Protein AF-A0A8S3G6Z7-F1 (afdb_monomer)

Sequence (185 aa):
KPGKTSPSQTTVKPQTTHAPTSATGGPPKLALEGNKWVVEYQTGKHDLRITETNMRHCIYIFKCTNSTITVEGKVNSIVLDQCTKVGLQFTSVVSLVEFINCKSMKAQVTERVPTIQIEKTDGCHIYLSSISLDTQFITSKSSEMSVNIPIDDGEYKEYPIAEQFKTYFKDDKQLVTVPNESSGV

pLDDT: mean 88.61, std 19.82, range [34.19, 98.88]

InterPro domains:
  IPR001837 Adenylate cyclase-associated CAP [PTHR10652] (7-183)
  IPR006599 CARP motif [SM00673] (64-101)
  IPR006599 CARP motif [SM00673] (102-139)
  IPR013912 Adenylate cyclase-associated CAP, C-terminal [PF08603] (27-180)
  IPR016098 Cyclase-associated protein CAP/septum formation inhibitor MinC, C-terminal [G3DSA:2.160.20.70] (21-181)
  IPR017901 C-CAP/cofactor C-like domain [PS51329] (27-161)
  IPR036223 Adenylate cyclase-associated CAP, C-terminal superfamily [SSF69340] (27-183)

Mean predicted aligned error: 8.9 Å

Organism: NCBI:txid392030

Solvent-accessible surface area (backbone atoms only — not comparable to full-atom values): 10188 Å² total; per-residue (Å²): 138,86,90,84,84,83,84,88,82,84,83,80,77,84,78,80,80,80,74,89,85,73,78,88,57,67,77,68,40,76,48,77,57,91,53,32,38,39,37,28,31,40,65,70,40,72,79,46,69,46,69,93,59,41,59,78,27,32,39,40,36,33,47,28,29,50,25,28,41,37,40,42,53,46,24,28,32,38,39,38,35,50,27,33,42,29,36,40,38,35,31,29,36,73,48,35,40,38,38,32,53,25,31,48,34,36,36,35,39,71,39,42,44,54,29,39,37,37,31,47,22,45,31,37,41,38,37,46,22,89,76,21,78,79,44,42,81,47,76,44,81,36,42,71,35,33,43,26,44,59,78,52,95,94,39,64,50,78,42,74,56,79,73,46,70,48,73,48,72,49,93,89,76,42,83,48,77,45,73,47,79,71,90,81,125

Foldseek 3Di:
DDDDDDDDDDDDDDDDDDDDDDQPFDDADFDCDPQETEGESAECAEPAEDAPADQSHEYEHECHELYEYEYEDEYAEYEYECYENYEYEYAYHNAEYEYECYEQYEYEYQAEGQEYEYENYEHYEYEYHQHHPNYHYHYYNYYNYWYWYDDDVVDTDIDHDQDDWDWDDDPVPDIDIDGPDPPPD

Structure (mmCIF, N/CA/C/O backbone):
data_AF-A0A8S3G6Z7-F1
#
_entry.id   AF-A0A8S3G6Z7-F1
#
loop_
_atom_site.group_PDB
_atom_site.id
_atom_site.type_symbol
_atom_site.label_atom_id
_atom_site.label_alt_id
_atom_site.label_comp_id
_atom_site.label_asym_id
_atom_site.label_entity_id
_atom_site.label_seq_id
_atom_site.pdbx_PDB_ins_code
_atom_site.Cartn_x
_atom_site.Cartn_y
_atom_site.Cartn_z
_atom_site.occupancy
_atom_site.B_iso_or_equiv
_atom_site.auth_seq_id
_atom_site.auth_comp_id
_atom_site.auth_asym_id
_atom_site.auth_atom_id
_atom_site.pdbx_PDB_model_num
ATOM 1 N N . LYS A 1 1 ? 2.256 41.608 68.474 1.00 41.09 1 LYS A N 1
ATOM 2 C CA . LYS A 1 1 ? 1.236 41.971 67.458 1.00 41.09 1 LYS A CA 1
ATOM 3 C C . LYS A 1 1 ? 1.836 41.667 66.082 1.00 41.09 1 LYS A C 1
ATOM 5 O O . LYS A 1 1 ? 2.770 42.361 65.706 1.00 41.09 1 LYS A O 1
ATOM 10 N N . PRO A 1 2 ? 1.434 40.571 65.422 1.00 38.00 2 PRO A N 1
ATOM 11 C CA . PRO A 1 2 ? 2.046 40.107 64.178 1.00 38.00 2 PRO A CA 1
ATOM 12 C C . PRO A 1 2 ? 1.460 40.844 62.965 1.00 38.00 2 PRO A C 1
ATOM 14 O O . PRO A 1 2 ? 0.243 40.997 62.865 1.00 38.00 2 PRO A O 1
ATOM 17 N N . GLY A 1 3 ? 2.327 41.289 62.053 1.00 37.22 3 GLY A N 1
ATOM 18 C CA . GLY A 1 3 ? 1.949 41.769 60.725 1.00 37.22 3 GLY A CA 1
ATOM 19 C C . GLY A 1 3 ? 1.797 40.587 59.767 1.00 37.22 3 GLY A C 1
ATOM 20 O O . GLY A 1 3 ? 2.738 39.824 59.575 1.00 37.22 3 GLY A O 1
ATOM 21 N N . LYS A 1 4 ? 0.594 40.423 59.212 1.00 37.03 4 LYS A N 1
ATOM 22 C CA . LYS A 1 4 ? 0.246 39.469 58.151 1.00 37.03 4 LYS A CA 1
ATOM 23 C C . LYS A 1 4 ? 0.143 40.216 56.820 1.00 37.03 4 LYS A C 1
ATOM 25 O O . LYS A 1 4 ? -0.640 41.156 56.755 1.00 37.03 4 LYS A O 1
ATOM 30 N N . THR A 1 5 ? 0.804 39.717 55.778 1.00 36.34 5 THR A N 1
ATOM 31 C CA . THR A 1 5 ? 0.489 39.927 54.345 1.00 36.34 5 THR A CA 1
ATOM 32 C C . THR A 1 5 ? 1.177 38.793 53.559 1.00 36.34 5 THR A C 1
ATOM 34 O O . THR A 1 5 ? 2.395 38.747 53.481 1.00 36.34 5 THR A O 1
ATOM 37 N N . SER A 1 6 ? 0.501 37.661 53.334 1.00 36.38 6 SER A N 1
ATOM 38 C CA . SER A 1 6 ? -0.290 37.257 52.148 1.00 36.38 6 SER A CA 1
ATOM 39 C C . SER A 1 6 ? 0.537 36.976 50.874 1.00 36.38 6 SER A C 1
ATOM 41 O O . SER A 1 6 ? 1.026 37.924 50.266 1.00 36.38 6 SER A O 1
ATOM 43 N N . PRO A 1 7 ? 0.649 35.711 50.414 1.00 38.47 7 PRO A N 1
ATOM 44 C CA . PRO A 1 7 ? 1.175 35.384 49.089 1.00 38.47 7 PRO A CA 1
ATOM 45 C C . PRO A 1 7 ? 0.091 35.457 47.995 1.00 38.47 7 PRO A C 1
ATOM 47 O O . PRO A 1 7 ? -1.059 35.069 48.200 1.00 38.47 7 PRO A O 1
ATOM 50 N N . SER A 1 8 ? 0.489 35.977 46.831 1.00 34.19 8 SER A N 1
ATOM 51 C CA . SER A 1 8 ? -0.312 36.154 45.611 1.00 34.19 8 SER A CA 1
ATOM 52 C C . SER A 1 8 ? -0.694 34.808 44.978 1.00 34.19 8 SER A C 1
ATOM 54 O O . SER A 1 8 ? 0.179 34.005 44.654 1.00 34.19 8 SER A O 1
ATOM 56 N N . GLN A 1 9 ? -1.995 34.567 44.787 1.00 37.34 9 GLN A N 1
ATOM 57 C CA . GLN A 1 9 ? -2.523 33.459 43.987 1.00 37.34 9 GLN A CA 1
ATOM 58 C C . GLN A 1 9 ? -2.572 33.875 42.513 1.00 37.34 9 GLN A C 1
ATOM 60 O O . GLN A 1 9 ? -3.323 34.772 42.137 1.00 37.34 9 GLN A O 1
ATOM 65 N N . THR A 1 10 ? -1.796 33.207 41.661 1.00 34.53 10 THR A N 1
ATOM 66 C CA . THR A 1 10 ? -1.920 33.334 40.205 1.00 34.53 10 THR A CA 1
ATOM 67 C C . THR A 1 10 ? -2.935 32.307 39.704 1.00 34.53 10 THR A C 1
ATOM 69 O O . THR A 1 10 ? -2.664 31.111 39.655 1.00 34.53 10 THR A O 1
ATOM 72 N N . THR A 1 11 ? -4.134 32.771 39.359 1.00 35.00 11 THR A N 1
ATOM 73 C CA . THR A 1 11 ? -5.182 31.992 38.682 1.00 35.00 11 THR A CA 1
ATOM 74 C C . THR A 1 11 ? -4.764 31.640 37.253 1.00 35.00 11 THR A C 1
ATOM 76 O O . THR A 1 11 ? -4.651 32.525 36.405 1.00 35.00 11 THR A O 1
ATOM 79 N N . VAL A 1 12 ? -4.583 30.348 36.970 1.00 42.16 12 VAL A N 1
ATOM 80 C CA . VAL A 1 12 ? -4.422 29.812 35.609 1.00 42.16 12 VAL A CA 1
ATOM 81 C C . VAL A 1 12 ? -5.811 29.671 34.978 1.00 42.16 12 VAL A C 1
ATOM 83 O O . VAL A 1 12 ? -6.649 28.918 35.472 1.00 42.16 12 VAL A O 1
ATOM 86 N N . LYS A 1 13 ? -6.077 30.419 33.900 1.00 41.06 13 LYS A N 1
ATOM 87 C CA . LYS A 1 13 ? -7.281 30.245 33.070 1.00 41.06 13 LYS A CA 1
ATOM 88 C C . LYS A 1 13 ? -7.192 28.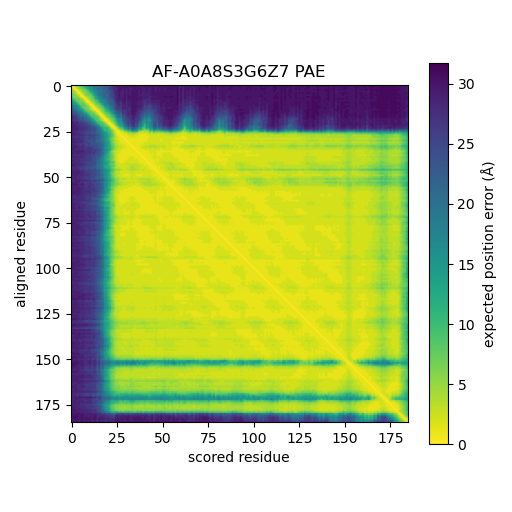915 32.302 1.00 41.06 13 LYS A C 1
ATOM 90 O O . LYS A 1 13 ? -6.126 28.637 31.754 1.00 41.06 13 LYS A O 1
ATOM 95 N N . PRO A 1 14 ? -8.277 28.129 32.180 1.00 40.00 14 PRO A N 1
ATOM 96 C CA . PRO A 1 14 ? -8.268 26.929 31.350 1.00 40.00 14 PRO A CA 1
ATOM 97 C C . PRO A 1 14 ? -8.141 27.316 29.871 1.00 40.00 14 PRO A C 1
ATOM 99 O O . PRO A 1 14 ? -9.004 28.012 29.334 1.00 40.00 14 PRO A O 1
ATOM 102 N N . GLN A 1 15 ? -7.067 26.877 29.210 1.00 38.62 15 GLN A N 1
ATOM 103 C CA . GLN A 1 15 ? -6.970 26.901 27.752 1.00 38.62 15 GLN A CA 1
ATOM 104 C C . GLN A 1 15 ? -7.914 25.837 27.192 1.00 38.62 15 GLN A C 1
ATOM 106 O O . GLN A 1 15 ? -7.671 24.639 27.315 1.00 38.62 15 GLN A O 1
ATOM 111 N N . THR A 1 16 ? -9.001 26.285 26.574 1.00 39.06 16 THR A N 1
ATOM 112 C CA . THR A 1 16 ? -9.844 25.460 25.713 1.00 39.06 16 THR A CA 1
ATOM 113 C C . THR A 1 16 ? -9.020 24.997 24.516 1.00 39.06 16 THR A C 1
ATOM 115 O O . THR A 1 16 ? -8.659 25.794 23.649 1.00 39.06 16 THR A O 1
ATOM 118 N N . THR A 1 17 ? -8.704 23.707 24.477 1.00 42.03 17 THR A N 1
ATOM 119 C CA . THR A 1 17 ? -8.129 23.045 23.310 1.00 42.03 17 THR A CA 1
ATOM 120 C C . THR A 1 17 ? -9.183 22.997 22.206 1.00 42.03 17 THR A C 1
ATOM 122 O O . THR A 1 17 ? -10.185 22.290 22.296 1.00 42.03 17 THR A O 1
ATOM 125 N N . HIS A 1 18 ? -8.980 23.783 21.150 1.00 47.56 18 HIS A N 1
ATOM 126 C CA . HIS A 1 18 ? -9.765 23.668 19.927 1.00 47.56 18 HIS A CA 1
ATOM 127 C C . HIS A 1 18 ? -9.367 22.377 19.205 1.00 47.56 18 HIS A C 1
ATOM 129 O O . HIS A 1 18 ? -8.295 22.295 18.609 1.00 47.56 18 HIS A O 1
ATOM 135 N N . ALA A 1 19 ? -10.231 21.363 19.266 1.00 47.97 19 ALA A N 1
ATOM 136 C CA . ALA A 1 19 ? -10.171 20.235 18.348 1.00 47.97 19 ALA A CA 1
ATOM 137 C C . ALA A 1 19 ? -10.488 20.740 16.926 1.00 47.97 19 ALA A C 1
ATOM 139 O O . ALA A 1 19 ? -11.476 21.462 16.759 1.00 47.97 19 ALA A O 1
ATOM 140 N N . PRO A 1 20 ? -9.694 20.402 15.896 1.00 48.59 20 PRO A N 1
ATOM 141 C CA . PRO A 1 20 ? -10.049 20.738 14.527 1.00 48.59 20 PRO A CA 1
ATOM 142 C C . PRO A 1 20 ? -11.204 19.838 14.076 1.00 48.59 20 PRO A C 1
ATOM 144 O O . PRO A 1 20 ? -11.023 18.671 13.731 1.00 48.59 20 PRO A O 1
ATOM 147 N N . THR A 1 21 ? -12.414 20.389 14.094 1.00 54.34 21 THR A N 1
ATOM 148 C CA . THR A 1 21 ? -13.593 19.801 13.462 1.00 54.34 21 THR A CA 1
ATOM 149 C C . THR A 1 21 ? -13.552 20.111 11.970 1.00 54.34 21 THR A C 1
ATOM 151 O O . THR A 1 21 ? -13.899 21.208 11.544 1.00 54.34 21 THR A O 1
ATOM 154 N N . SER A 1 22 ? -13.167 19.134 11.157 1.00 49.31 22 SER A N 1
ATOM 155 C CA . SER A 1 22 ? -13.594 19.080 9.756 1.00 49.31 22 SER A CA 1
ATOM 156 C C . SER A 1 22 ? -13.607 17.632 9.277 1.00 49.31 22 SER A C 1
ATOM 158 O O . SER A 1 22 ? -12.751 17.202 8.508 1.00 49.31 22 SER A O 1
ATOM 160 N N . ALA A 1 23 ? -14.587 16.864 9.758 1.00 57.72 23 ALA A N 1
ATOM 161 C CA . ALA A 1 23 ? -14.959 15.602 9.136 1.00 57.72 23 ALA A CA 1
ATOM 162 C C . ALA A 1 23 ? -15.686 15.913 7.818 1.00 57.72 23 ALA A C 1
ATOM 164 O O . ALA A 1 23 ? -16.900 16.099 7.779 1.00 57.72 23 ALA A O 1
ATOM 165 N N . THR A 1 24 ? -14.943 16.015 6.721 1.00 53.88 24 THR A N 1
ATOM 166 C CA . THR A 1 24 ? -15.508 15.906 5.372 1.00 53.88 24 THR A CA 1
ATOM 167 C C . THR A 1 24 ? -15.832 14.436 5.104 1.00 53.88 24 THR A C 1
ATOM 169 O O . THR A 1 24 ? -15.075 13.728 4.444 1.00 53.88 24 THR A O 1
ATOM 172 N N . GLY A 1 25 ? -16.937 13.946 5.672 1.00 67.00 25 GLY A N 1
ATOM 173 C CA . GLY A 1 25 ? -17.338 12.543 5.579 1.00 67.00 25 GLY A CA 1
ATOM 174 C C . GLY A 1 25 ? -18.470 12.168 6.535 1.00 67.00 25 GLY A C 1
ATOM 175 O O . GLY A 1 25 ? -18.766 12.923 7.455 1.00 67.00 25 GLY A O 1
ATOM 176 N N . GLY A 1 26 ? -19.123 11.026 6.291 1.00 80.88 26 GLY A N 1
ATOM 177 C CA . GLY A 1 26 ? -20.154 10.458 7.167 1.00 80.88 26 GLY A CA 1
ATOM 178 C C . GLY A 1 26 ? -19.626 10.110 8.570 1.00 80.88 26 GLY A C 1
ATOM 179 O O . GLY A 1 26 ? -18.469 10.389 8.887 1.00 80.88 26 GLY A O 1
ATOM 180 N N . PRO A 1 27 ? -20.456 9.525 9.451 1.00 92.81 27 PRO A N 1
ATOM 181 C CA . PRO A 1 27 ? -20.013 9.173 10.797 1.00 92.81 27 PRO A CA 1
ATOM 182 C C . PRO A 1 27 ? -18.872 8.138 10.746 1.00 92.81 27 PRO A C 1
ATOM 184 O O . PRO A 1 27 ? -18.947 7.215 9.931 1.00 92.81 27 PRO A O 1
ATOM 187 N N . PRO A 1 28 ? -17.842 8.246 11.613 1.00 96.56 28 PRO A N 1
ATOM 188 C CA . PRO A 1 28 ? -16.789 7.243 11.706 1.00 96.56 28 PRO A CA 1
ATOM 189 C C . PRO A 1 28 ? -17.373 5.847 11.907 1.00 96.56 28 PRO A C 1
ATOM 191 O O . PRO A 1 28 ? -18.209 5.637 12.789 1.00 96.56 28 PRO A O 1
ATOM 194 N N . LYS A 1 29 ? -16.916 4.892 11.100 1.00 96.88 29 LYS A N 1
ATOM 195 C CA . LYS A 1 29 ? -17.401 3.513 11.116 1.00 96.88 29 LYS A CA 1
ATOM 196 C C . LYS A 1 29 ? -16.234 2.549 11.215 1.00 96.88 29 LYS A C 1
ATOM 198 O O . LYS A 1 29 ? -15.204 2.737 10.569 1.00 96.88 29 LYS A O 1
ATOM 203 N N . LEU A 1 30 ? -16.409 1.530 12.042 1.00 97.62 30 LEU A N 1
ATOM 204 C CA . LEU A 1 30 ? -15.566 0.346 12.099 1.00 97.62 30 LEU A CA 1
ATOM 205 C C . LEU A 1 30 ? -16.484 -0.824 12.446 1.00 97.62 30 LEU A C 1
ATOM 207 O O . LEU A 1 30 ? -16.954 -0.924 13.577 1.00 97.62 30 LEU A O 1
ATOM 211 N N . ALA A 1 31 ? -16.815 -1.648 11.456 1.00 97.56 31 ALA A N 1
ATOM 212 C CA . ALA A 1 31 ? -17.749 -2.755 11.633 1.00 97.56 31 ALA A CA 1
ATOM 213 C C . ALA A 1 31 ? -17.455 -3.901 10.662 1.00 97.56 31 ALA A C 1
ATOM 215 O O . ALA A 1 31 ? -16.975 -3.675 9.552 1.00 97.56 31 ALA A O 1
ATOM 216 N N . LEU A 1 32 ? -17.785 -5.124 11.076 1.00 97.88 32 LEU A N 1
ATOM 217 C CA . LEU A 1 32 ? -17.803 -6.294 10.206 1.00 97.88 32 LEU A CA 1
ATOM 218 C C . LEU A 1 32 ? -19.193 -6.440 9.574 1.00 97.88 32 LEU A C 1
ATOM 220 O O . LEU A 1 32 ? -20.187 -6.631 10.272 1.00 97.88 32 LEU A O 1
ATOM 224 N N . GLU A 1 33 ? -19.255 -6.379 8.249 1.00 97.25 33 GLU A N 1
ATOM 225 C CA . GLU A 1 33 ? -20.469 -6.549 7.453 1.00 97.25 33 GLU A CA 1
ATOM 226 C C . GLU A 1 33 ? -20.344 -7.809 6.597 1.00 97.25 33 GLU A C 1
ATOM 228 O O . GLU A 1 33 ? -19.668 -7.835 5.564 1.00 97.25 33 GLU A O 1
ATOM 233 N N . GLY A 1 34 ? -20.964 -8.895 7.061 1.00 96.44 34 GLY A N 1
ATOM 234 C CA . GLY A 1 34 ? -20.775 -10.213 6.463 1.00 96.44 34 GLY A CA 1
ATOM 235 C C . GLY A 1 34 ? -19.320 -10.659 6.605 1.00 96.44 34 GLY A C 1
ATOM 236 O O . GLY A 1 34 ? -18.870 -10.967 7.702 1.00 96.44 34 GLY A O 1
ATOM 237 N N . ASN A 1 35 ? -18.582 -10.687 5.497 1.00 96.06 35 ASN A N 1
ATOM 238 C CA . ASN A 1 35 ? -17.153 -11.005 5.469 1.00 96.06 35 ASN A CA 1
ATOM 239 C C . ASN A 1 35 ? -16.263 -9.779 5.195 1.00 96.06 35 ASN A C 1
ATOM 241 O O . ASN A 1 35 ? -15.078 -9.944 4.909 1.00 96.06 35 ASN A O 1
ATOM 245 N N . LYS A 1 36 ? -16.809 -8.561 5.218 1.00 98.31 36 LYS A N 1
ATOM 246 C CA . LYS A 1 36 ? -16.059 -7.340 4.924 1.00 98.31 36 LYS A CA 1
ATOM 247 C C . LYS A 1 36 ? -15.939 -6.472 6.168 1.00 98.31 36 LYS A C 1
ATOM 249 O O . LYS A 1 36 ? -16.946 -6.030 6.706 1.00 98.31 36 LYS A O 1
ATOM 254 N N . TRP A 1 37 ? -14.718 -6.186 6.598 1.00 98.62 37 TRP A N 1
ATOM 255 C CA . TRP A 1 37 ? -14.474 -5.126 7.570 1.00 98.62 37 TRP A CA 1
ATOM 256 C C . TRP A 1 37 ? -14.525 -3.779 6.864 1.00 98.62 37 TRP A C 1
ATOM 258 O O . TRP A 1 37 ? -13.808 -3.556 5.891 1.00 98.62 37 TRP A O 1
ATOM 268 N N . VAL A 1 38 ? -15.376 -2.892 7.359 1.00 98.50 38 VAL A N 1
ATOM 269 C CA . VAL A 1 38 ? -15.626 -1.567 6.799 1.00 98.50 38 VAL A CA 1
ATOM 270 C C . VAL A 1 38 ? -15.112 -0.525 7.787 1.00 98.50 38 VAL A C 1
ATOM 272 O O . VAL A 1 38 ? -15.632 -0.415 8.899 1.00 98.50 38 VAL A O 1
ATOM 275 N N . VAL A 1 39 ? -14.074 0.212 7.385 1.00 98.44 39 VAL A N 1
ATOM 276 C CA . VAL A 1 39 ? -13.441 1.289 8.156 1.00 98.44 39 VAL A CA 1
ATOM 277 C C . VAL A 1 39 ? -13.620 2.594 7.398 1.00 98.44 39 VAL A C 1
ATOM 279 O O . VAL A 1 39 ? -12.960 2.822 6.390 1.00 98.44 39 VAL A O 1
ATOM 282 N N . GLU A 1 40 ? -14.514 3.462 7.856 1.00 98.25 40 GLU A N 1
ATOM 283 C CA . GLU A 1 40 ? -14.891 4.660 7.102 1.00 98.25 40 GLU A CA 1
ATOM 284 C C . GLU A 1 40 ? -14.754 5.921 7.939 1.00 98.25 40 GLU A C 1
ATOM 286 O O . GLU A 1 40 ? -14.987 5.906 9.150 1.00 98.25 40 GLU A O 1
ATOM 291 N N . TYR A 1 41 ? -14.406 7.022 7.272 1.00 97.94 41 TYR A N 1
ATOM 292 C CA . TYR A 1 41 ? -14.471 8.382 7.816 1.00 97.94 41 TYR A CA 1
ATOM 293 C C . TYR A 1 41 ? -13.665 8.609 9.106 1.00 97.94 41 TYR A C 1
ATOM 295 O O . TYR A 1 41 ? -13.938 9.529 9.881 1.00 97.94 41 TYR A O 1
ATOM 303 N N . GLN A 1 42 ? -12.643 7.788 9.348 1.00 97.75 42 GLN A N 1
ATOM 304 C CA . GLN A 1 42 ? -11.758 7.947 10.497 1.00 97.75 42 GLN A CA 1
ATOM 305 C C . GLN A 1 42 ? -10.885 9.186 10.306 1.00 97.75 42 GLN A C 1
ATOM 307 O O . GLN A 1 42 ? -10.310 9.385 9.238 1.00 97.75 42 GLN A O 1
ATOM 312 N N . THR A 1 43 ? -10.785 10.032 11.330 1.00 97.12 43 THR A N 1
ATOM 313 C CA . THR A 1 43 ? -9.967 11.253 11.285 1.00 97.12 43 THR A CA 1
ATOM 314 C C . THR A 1 43 ? -9.121 11.356 12.548 1.00 97.12 43 THR A C 1
ATOM 316 O O . THR A 1 43 ? -9.670 11.360 13.649 1.00 97.12 43 THR A O 1
ATOM 319 N N . GLY A 1 44 ? -7.794 11.451 12.404 1.00 97.38 44 GLY A N 1
ATOM 320 C CA . GLY A 1 44 ? -6.881 11.629 13.543 1.00 97.38 44 GLY A CA 1
ATOM 321 C C . GLY A 1 44 ? -6.781 10.418 14.474 1.00 97.38 44 GLY A C 1
ATOM 322 O O . GLY A 1 44 ? -6.500 10.588 15.660 1.00 97.38 44 GLY A O 1
ATOM 323 N N . LYS A 1 45 ? -7.083 9.210 13.985 1.00 96.62 45 LYS A N 1
ATOM 324 C CA . LYS A 1 45 ? -7.097 7.987 14.797 1.00 96.62 45 LYS A CA 1
ATOM 325 C C . LYS A 1 45 ? -5.844 7.172 14.541 1.00 96.62 45 LYS A C 1
ATOM 327 O O . LYS A 1 45 ? -5.638 6.730 13.420 1.00 96.62 45 LYS A O 1
ATOM 332 N N . HIS A 1 46 ? -5.018 6.962 15.560 1.00 96.31 46 HIS A N 1
ATOM 333 C CA . HIS A 1 46 ? -3.702 6.326 15.406 1.00 96.31 46 HIS A CA 1
ATOM 334 C C . HIS A 1 46 ? -3.585 4.956 16.087 1.00 96.31 46 HIS A C 1
ATOM 336 O O . HIS A 1 46 ? -2.522 4.347 16.069 1.00 96.31 46 HIS A O 1
ATOM 342 N N . ASP A 1 47 ? -4.677 4.476 16.672 1.00 93.88 47 ASP A N 1
ATOM 343 C CA . ASP A 1 47 ? -4.784 3.256 17.468 1.00 93.88 47 ASP A CA 1
ATOM 344 C C . ASP A 1 47 ? -5.857 2.291 16.927 1.00 93.88 47 ASP A C 1
ATOM 346 O O . ASP A 1 47 ? -6.294 1.382 17.632 1.00 93.88 47 ASP A O 1
ATOM 350 N N . LEU A 1 48 ? -6.295 2.465 15.671 1.00 96.88 48 LEU A N 1
ATOM 351 C CA . LEU A 1 48 ? -7.305 1.599 15.060 1.00 96.88 48 LEU A CA 1
ATOM 352 C C . LEU A 1 48 ? -6.706 0.236 14.734 1.00 96.88 48 LEU A C 1
ATOM 354 O O . LEU A 1 48 ? -5.841 0.122 13.868 1.00 96.88 48 LEU A O 1
ATOM 358 N N . ARG A 1 49 ? -7.205 -0.809 15.397 1.00 98.00 49 ARG A N 1
ATOM 359 C CA . ARG A 1 49 ? -6.752 -2.189 15.203 1.00 98.00 49 ARG A CA 1
ATOM 360 C C . ARG A 1 49 ? -7.924 -3.092 14.845 1.00 98.00 49 ARG A C 1
ATOM 362 O O . ARG A 1 49 ? -8.963 -3.048 15.498 1.00 98.00 49 ARG A O 1
ATOM 369 N N . ILE A 1 50 ? -7.734 -3.928 13.831 1.00 97.94 50 ILE A N 1
ATOM 370 C CA . ILE A 1 50 ? -8.643 -5.016 13.467 1.00 97.94 50 ILE A CA 1
ATOM 371 C C . ILE A 1 50 ? -7.924 -6.322 13.795 1.00 97.94 50 ILE A C 1
ATOM 373 O O . ILE A 1 50 ? -7.035 -6.748 13.059 1.00 97.94 50 ILE A O 1
ATOM 377 N N . THR A 1 51 ? -8.285 -6.924 14.924 1.00 97.44 51 THR A N 1
ATOM 378 C CA . THR A 1 51 ? -7.622 -8.122 15.465 1.00 97.44 51 THR A CA 1
ATOM 379 C C . THR A 1 51 ? -8.395 -9.406 15.171 1.00 97.44 51 THR A C 1
ATOM 381 O O . THR A 1 51 ? -7.809 -10.469 14.988 1.00 97.44 51 THR A O 1
ATOM 384 N N . GLU A 1 52 ? -9.720 -9.316 15.067 1.00 96.12 52 GLU A N 1
ATOM 385 C CA . GLU A 1 52 ? -10.627 -10.446 14.842 1.00 96.12 52 GLU A CA 1
ATOM 386 C C . GLU A 1 52 ? -10.755 -10.764 13.340 1.00 96.12 52 GLU A C 1
ATOM 388 O O . GLU A 1 52 ? -11.811 -10.625 12.711 1.00 96.12 52 GLU A O 1
ATOM 393 N N . THR A 1 53 ? -9.639 -11.156 12.720 1.00 97.25 53 THR A N 1
ATOM 394 C CA . THR A 1 53 ? -9.572 -11.436 11.281 1.00 97.25 53 THR A CA 1
ATOM 395 C C . THR A 1 53 ? -9.500 -12.929 10.951 1.00 97.25 53 THR A C 1
ATOM 397 O O . THR A 1 53 ? -9.183 -13.776 11.783 1.00 97.25 53 THR A O 1
ATOM 400 N N . ASN A 1 54 ? -9.815 -13.267 9.699 1.00 95.56 54 ASN A N 1
ATOM 401 C CA . ASN A 1 54 ? -9.523 -14.569 9.108 1.00 95.56 54 ASN A CA 1
ATOM 402 C C . ASN A 1 54 ? -9.303 -14.421 7.592 1.00 95.56 54 ASN A C 1
ATOM 404 O O . ASN A 1 54 ? -9.608 -13.382 7.002 1.00 95.56 54 ASN A O 1
ATOM 408 N N . MET A 1 55 ? -8.846 -15.494 6.943 1.00 96.44 55 MET A N 1
ATOM 409 C CA . MET A 1 55 ? -8.465 -15.488 5.524 1.00 96.44 55 MET A CA 1
ATOM 410 C C . MET A 1 55 ? -9.615 -15.237 4.540 1.00 96.44 55 MET A C 1
ATOM 412 O O . MET A 1 55 ? -9.351 -15.021 3.363 1.00 96.44 55 MET A O 1
ATOM 416 N N . ARG A 1 56 ? -10.879 -15.287 4.978 1.00 97.06 56 ARG A N 1
ATOM 417 C CA . ARG A 1 56 ? -12.047 -14.959 4.142 1.00 97.06 56 ARG A CA 1
ATOM 418 C C . ARG A 1 56 ? -12.444 -13.491 4.246 1.00 97.06 56 ARG A C 1
ATOM 420 O O . ARG A 1 56 ? -13.265 -13.037 3.448 1.00 97.06 56 ARG A O 1
ATOM 427 N N . HIS A 1 57 ? -11.918 -12.775 5.239 1.00 98.62 57 HIS A N 1
ATOM 428 C CA . HIS A 1 57 ? -12.248 -11.377 5.441 1.00 98.62 57 HIS A CA 1
ATOM 429 C C . HIS A 1 57 ? -11.574 -10.495 4.395 1.00 98.62 57 HIS A C 1
ATOM 431 O O . HIS A 1 57 ? -10.397 -10.675 4.089 1.00 98.62 57 HIS A O 1
ATOM 437 N N . CYS A 1 58 ? -12.314 -9.515 3.888 1.00 98.56 58 CYS A N 1
ATOM 438 C CA . CYS A 1 58 ? 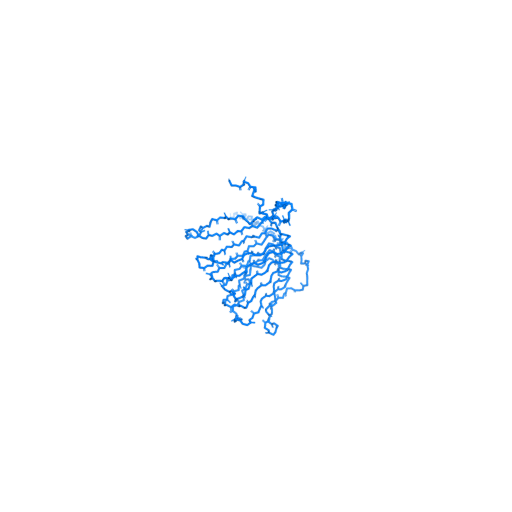-11.766 -8.414 3.101 1.00 98.56 58 CYS A CA 1
ATOM 439 C C . CYS A 1 58 ? -11.834 -7.134 3.933 1.00 98.56 58 CYS A C 1
ATOM 441 O O . CYS A 1 58 ? -12.833 -6.904 4.613 1.00 98.56 58 CYS A O 1
ATOM 443 N N . ILE A 1 59 ? -10.809 -6.292 3.872 1.00 98.75 59 ILE A N 1
ATOM 444 C CA . ILE A 1 59 ? -10.795 -5.008 4.577 1.00 98.75 59 ILE A CA 1
ATOM 445 C C . ILE A 1 59 ? -11.028 -3.890 3.564 1.00 98.75 59 ILE A C 1
ATOM 447 O O . ILE A 1 59 ? -10.347 -3.827 2.544 1.00 98.75 59 ILE A O 1
ATOM 451 N N . TYR A 1 60 ? -11.987 -3.013 3.838 1.00 98.81 60 TYR A N 1
ATOM 452 C CA . TYR A 1 60 ? -12.285 -1.837 3.031 1.00 98.81 60 TYR A CA 1
ATOM 453 C C . TYR A 1 60 ? -12.152 -0.585 3.894 1.00 98.81 60 TYR A C 1
ATOM 455 O O . TYR A 1 60 ? -12.896 -0.407 4.860 1.00 98.81 60 TYR A O 1
ATOM 463 N N . ILE A 1 61 ? -11.179 0.256 3.558 1.00 98.81 61 ILE A N 1
ATOM 464 C CA . ILE A 1 61 ? -10.841 1.484 4.270 1.00 98.81 61 ILE A CA 1
ATOM 465 C C . ILE A 1 61 ? -11.195 2.654 3.359 1.00 98.81 61 ILE A C 1
ATOM 467 O O . ILE A 1 61 ? -10.639 2.791 2.274 1.00 98.81 61 ILE A O 1
ATOM 471 N N . PHE A 1 62 ? -12.117 3.504 3.794 1.00 98.69 62 PHE A N 1
ATOM 472 C CA . PHE A 1 62 ? -12.704 4.536 2.951 1.00 98.69 62 PHE A CA 1
ATOM 473 C C . PHE A 1 62 ? -12.676 5.904 3.618 1.00 98.69 62 PHE A C 1
ATOM 475 O O . PHE A 1 62 ? -13.067 6.050 4.778 1.00 98.69 62 PHE A O 1
ATOM 482 N N . LYS A 1 63 ? -12.235 6.935 2.889 1.00 98.31 63 LYS A N 1
ATOM 483 C CA . LYS A 1 63 ? -12.264 8.336 3.358 1.00 98.31 63 LYS A CA 1
ATOM 484 C C . LYS A 1 63 ? -11.663 8.552 4.751 1.00 98.31 63 LYS A C 1
ATOM 486 O O . LYS A 1 63 ? -12.094 9.422 5.507 1.00 98.31 63 LYS A O 1
ATOM 491 N N . CYS A 1 64 ? -10.652 7.760 5.094 1.00 98.38 64 CYS A N 1
ATOM 492 C CA . CYS A 1 64 ? -9.891 7.941 6.323 1.00 98.38 64 CYS A CA 1
ATOM 493 C C . CYS A 1 64 ? -8.794 8.990 6.105 1.00 98.38 64 CYS A C 1
ATOM 495 O O . CYS A 1 64 ? -8.109 8.978 5.081 1.00 98.38 64 CYS A O 1
ATOM 497 N N . THR A 1 65 ? -8.628 9.896 7.067 1.00 98.44 65 THR A N 1
ATOM 498 C CA . THR A 1 65 ? -7.671 11.003 7.000 1.00 98.44 65 THR A CA 1
ATOM 499 C C . THR A 1 65 ? -6.781 11.032 8.234 1.00 98.44 65 THR A C 1
ATOM 501 O O . THR A 1 65 ? -7.273 10.906 9.357 1.00 98.44 65 THR A O 1
ATOM 504 N N . ASN A 1 66 ? -5.474 11.235 8.048 1.00 98.31 66 ASN A N 1
ATOM 505 C CA . ASN A 1 66 ? -4.504 11.395 9.137 1.00 98.31 66 ASN A CA 1
ATOM 506 C C . ASN A 1 66 ? -4.658 10.308 10.216 1.00 98.31 66 ASN A C 1
ATOM 508 O O . ASN A 1 66 ? -4.901 10.615 11.379 1.00 98.31 66 ASN A O 1
ATOM 512 N N . SER A 1 67 ? -4.652 9.042 9.808 1.00 98.50 67 SER A N 1
ATOM 513 C CA . SER A 1 67 ? -4.977 7.916 10.690 1.00 98.50 67 SER A CA 1
ATOM 514 C C . SER A 1 67 ? -4.014 6.751 10.477 1.00 98.50 67 SER A C 1
ATOM 516 O O . SER A 1 67 ? -3.483 6.574 9.383 1.00 98.50 67 SER A O 1
ATOM 518 N N . THR A 1 68 ? -3.803 5.951 11.514 1.00 98.44 68 THR A N 1
ATOM 519 C CA . THR A 1 68 ? -3.014 4.718 11.477 1.00 98.44 68 THR A CA 1
ATOM 520 C C . THR A 1 68 ? -3.943 3.541 11.737 1.00 98.44 68 THR A C 1
ATOM 522 O O . THR A 1 68 ? -4.685 3.550 12.720 1.00 98.44 68 THR A O 1
ATOM 525 N N . ILE A 1 69 ? -3.921 2.556 10.842 1.00 98.62 69 ILE A N 1
ATOM 526 C CA . ILE A 1 69 ? -4.783 1.376 10.881 1.00 98.62 69 ILE A CA 1
ATOM 527 C C . ILE A 1 69 ? -3.899 0.132 10.855 1.00 98.62 69 ILE A C 1
ATOM 529 O O . ILE A 1 69 ? -3.094 -0.040 9.940 1.00 98.62 69 ILE A O 1
ATOM 533 N N . THR A 1 70 ? -4.087 -0.750 11.830 1.00 98.75 70 THR A N 1
ATOM 534 C CA . THR A 1 70 ? -3.395 -2.036 11.920 1.00 98.75 70 THR A CA 1
ATOM 535 C C . THR A 1 70 ? -4.376 -3.178 11.665 1.00 98.75 70 THR A C 1
ATOM 537 O O . THR A 1 70 ? -5.415 -3.275 12.318 1.00 98.75 70 THR A O 1
ATOM 540 N N . VAL A 1 71 ? -4.043 -4.062 10.727 1.00 98.69 71 VAL A N 1
ATOM 541 C CA . VAL A 1 71 ? -4.797 -5.281 10.408 1.00 98.69 71 VAL A CA 1
ATOM 542 C C . VAL A 1 71 ? -3.951 -6.487 10.794 1.00 98.69 71 VAL A C 1
ATOM 544 O O . VAL A 1 71 ? -2.938 -6.778 10.158 1.00 98.69 71 VAL A O 1
ATOM 547 N N . GLU A 1 72 ? -4.356 -7.196 11.840 1.00 98.44 72 GLU A N 1
ATOM 548 C CA . GLU A 1 72 ? -3.609 -8.353 12.334 1.00 98.44 72 GLU A CA 1
ATOM 549 C C . GLU A 1 72 ? -4.109 -9.636 11.700 1.00 98.44 72 GLU A C 1
ATOM 551 O O . GLU A 1 72 ? -5.296 -9.774 11.423 1.00 98.44 72 GLU A O 1
ATOM 556 N N . GLY A 1 73 ? -3.203 -10.588 11.496 1.00 98.12 73 GLY A N 1
ATOM 557 C CA . GLY A 1 73 ? -3.519 -11.880 10.901 1.00 98.12 73 GLY A CA 1
ATOM 558 C C . GLY A 1 73 ? -3.600 -11.848 9.374 1.00 98.12 73 GLY A C 1
ATOM 559 O O . GLY A 1 73 ? -3.323 -10.847 8.711 1.00 98.12 73 GLY A O 1
ATOM 560 N N . LYS A 1 74 ? -3.941 -13.000 8.796 1.00 98.44 74 LYS A N 1
ATOM 561 C CA . LYS A 1 74 ? -3.989 -13.182 7.345 1.00 98.44 74 LYS A CA 1
ATOM 562 C C . LYS A 1 74 ? -5.406 -12.974 6.826 1.00 98.44 74 LYS A C 1
ATOM 564 O O . LYS A 1 74 ? -6.287 -13.777 7.128 1.00 98.44 74 LYS A O 1
ATOM 569 N N . VAL A 1 75 ? -5.603 -11.942 6.009 1.00 98.81 75 VAL A N 1
ATOM 570 C CA . VAL A 1 75 ? -6.890 -11.601 5.372 1.00 98.81 75 VAL A CA 1
ATOM 571 C C . VAL A 1 75 ? -6.867 -11.901 3.878 1.00 98.81 75 VAL A C 1
ATOM 573 O O . VAL A 1 75 ? -5.813 -12.165 3.304 1.00 98.81 75 VAL A O 1
ATOM 576 N N . ASN A 1 76 ? -8.022 -11.885 3.217 1.00 98.62 76 ASN A N 1
ATOM 577 C CA . ASN A 1 76 ? -8.079 -12.117 1.778 1.00 98.62 76 ASN A CA 1
ATOM 578 C C . ASN A 1 76 ? -7.439 -10.959 0.996 1.00 98.62 76 ASN A C 1
ATOM 580 O O . ASN A 1 76 ? -6.537 -11.177 0.185 1.00 98.62 76 ASN A O 1
ATOM 584 N N . SER A 1 77 ? -7.903 -9.736 1.261 1.00 98.75 77 SER A N 1
ATOM 585 C CA . SER A 1 77 ? -7.461 -8.504 0.604 1.00 98.75 77 SER A CA 1
ATOM 586 C C . SER A 1 77 ? -7.694 -7.277 1.485 1.00 98.75 77 SER A C 1
ATOM 588 O O . SER A 1 77 ? -8.490 -7.314 2.431 1.00 98.75 77 SER A O 1
ATOM 590 N N . ILE A 1 78 ? -7.009 -6.183 1.151 1.00 98.88 78 ILE A N 1
ATOM 591 C CA . ILE A 1 78 ? -7.188 -4.866 1.771 1.00 98.88 78 ILE A CA 1
ATOM 592 C C . ILE A 1 78 ? -7.323 -3.829 0.655 1.00 98.88 78 ILE A C 1
ATOM 594 O O . ILE A 1 78 ? -6.523 -3.823 -0.273 1.00 98.88 78 ILE A O 1
ATOM 598 N N . VAL A 1 79 ? -8.311 -2.945 0.749 1.00 98.88 79 VAL A N 1
ATOM 599 C CA . VAL A 1 79 ? -8.509 -1.832 -0.187 1.00 98.88 79 VAL A CA 1
ATOM 600 C C . VAL A 1 79 ? -8.579 -0.530 0.599 1.00 98.88 79 VAL A C 1
ATOM 602 O O . VAL A 1 79 ? -9.304 -0.445 1.591 1.00 98.88 79 VAL A O 1
ATOM 605 N N . LEU A 1 80 ? -7.839 0.475 0.144 1.00 98.81 80 LEU A N 1
ATOM 606 C CA . LEU A 1 80 ? -7.869 1.846 0.632 1.00 98.81 80 LEU A CA 1
ATOM 607 C C . LEU A 1 80 ? -8.383 2.736 -0.498 1.00 98.81 80 LEU A C 1
ATOM 609 O O . LEU A 1 80 ? -7.733 2.835 -1.536 1.00 98.81 80 LEU A O 1
ATOM 613 N N . ASP A 1 81 ? -9.535 3.375 -0.301 1.00 98.75 81 ASP A N 1
ATOM 614 C CA . ASP A 1 81 ? -10.146 4.283 -1.277 1.00 98.75 81 ASP A CA 1
ATOM 615 C C . ASP A 1 81 ? -10.373 5.677 -0.682 1.00 98.75 81 ASP A C 1
ATOM 617 O O . ASP A 1 81 ? -10.945 5.842 0.403 1.00 98.75 81 ASP A O 1
ATOM 621 N N . GLN A 1 82 ? -9.941 6.706 -1.413 1.00 98.69 82 GLN A N 1
ATOM 622 C CA . GLN A 1 82 ? -10.095 8.114 -1.026 1.00 98.69 82 GLN A CA 1
ATO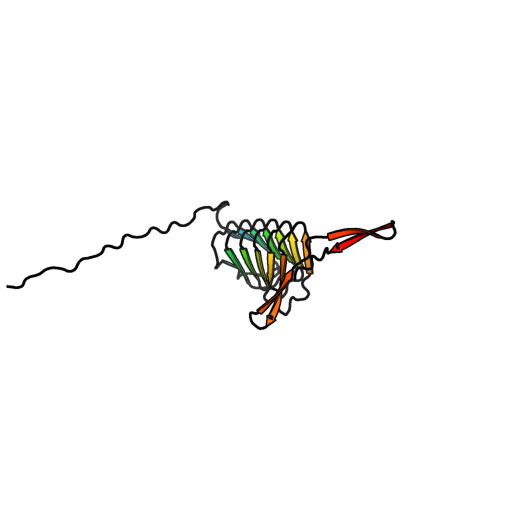M 623 C C . GLN A 1 82 ? -9.487 8.443 0.350 1.00 98.69 82 GLN A C 1
ATOM 625 O O . GLN A 1 82 ? -9.991 9.298 1.080 1.00 98.69 82 GLN A O 1
ATOM 630 N N . CYS A 1 83 ? -8.399 7.768 0.725 1.00 98.69 83 CYS A N 1
ATOM 631 C CA . CYS A 1 83 ? -7.677 8.026 1.968 1.00 98.69 83 CYS A CA 1
ATOM 632 C C . CYS A 1 83 ? -6.604 9.104 1.796 1.00 98.69 83 CYS A C 1
ATOM 634 O O . CYS A 1 83 ? -6.002 9.249 0.737 1.00 98.69 83 CYS A O 1
ATOM 636 N N . THR A 1 84 ? -6.333 9.871 2.852 1.00 98.75 84 THR A N 1
ATOM 637 C CA . THR A 1 84 ? -5.277 10.896 2.841 1.00 98.75 84 THR A CA 1
ATOM 638 C C . THR A 1 84 ? -4.445 10.839 4.116 1.00 98.75 84 THR A C 1
ATOM 640 O O . THR A 1 84 ? -4.996 10.912 5.211 1.00 98.75 84 THR A O 1
ATOM 643 N N . LYS A 1 85 ? -3.112 10.769 4.011 1.00 98.62 85 LYS A N 1
ATOM 644 C CA . LYS A 1 85 ? -2.204 10.665 5.173 1.00 98.62 85 LYS A CA 1
ATOM 645 C C . LYS A 1 85 ? -2.532 9.466 6.065 1.00 98.62 85 LYS A C 1
ATOM 647 O O . LYS A 1 85 ? -2.618 9.601 7.285 1.00 98.62 85 LYS A O 1
ATOM 652 N N . VAL A 1 86 ? -2.779 8.307 5.460 1.00 98.81 86 VAL A N 1
ATOM 653 C CA . VAL A 1 86 ? -3.080 7.080 6.205 1.00 98.81 86 VAL A CA 1
ATOM 654 C C . VAL A 1 86 ? -1.866 6.158 6.225 1.00 98.81 86 VAL A C 1
ATOM 656 O O . VAL A 1 86 ? -1.248 5.903 5.191 1.00 98.81 86 VAL A O 1
ATOM 659 N N . GLY A 1 87 ? -1.541 5.672 7.422 1.00 98.75 87 GLY A N 1
ATOM 660 C CA . GLY A 1 87 ? -0.592 4.590 7.648 1.00 98.75 87 GLY A CA 1
ATOM 661 C C . GLY A 1 87 ? -1.330 3.263 7.799 1.00 98.75 87 GLY A C 1
ATOM 662 O O . GLY A 1 87 ? -2.174 3.134 8.682 1.00 98.75 87 GLY A O 1
ATOM 663 N N . LEU A 1 88 ? -1.012 2.281 6.964 1.00 98.81 88 LEU A N 1
ATOM 664 C CA . LEU A 1 88 ? -1.489 0.908 7.087 1.00 98.81 88 LEU A CA 1
ATOM 665 C C . LEU A 1 88 ? -0.362 0.020 7.618 1.00 98.81 88 LEU A C 1
ATOM 667 O O . LEU A 1 88 ? 0.716 -0.023 7.038 1.00 98.81 88 LEU A O 1
ATOM 671 N N . GLN A 1 89 ? -0.626 -0.757 8.657 1.00 98.62 89 GLN A N 1
ATOM 672 C CA . GLN A 1 89 ? 0.227 -1.875 9.047 1.00 98.62 89 GLN A CA 1
ATOM 673 C C . GLN A 1 89 ? -0.579 -3.161 8.914 1.00 98.62 89 GLN A C 1
ATOM 675 O O . GLN A 1 89 ? -1.705 -3.230 9.400 1.00 98.62 89 GLN A O 1
ATOM 680 N N . PHE A 1 90 ? -0.039 -4.184 8.260 1.00 98.75 90 PHE A N 1
ATOM 681 C CA . PHE A 1 90 ? -0.761 -5.441 8.099 1.00 98.75 90 PHE A CA 1
ATOM 682 C C . PHE A 1 90 ? 0.157 -6.658 8.146 1.00 98.75 90 PHE A C 1
ATOM 684 O O . PHE A 1 90 ? 1.322 -6.595 7.753 1.00 98.75 90 PHE A O 1
ATOM 691 N N . THR A 1 91 ? -0.374 -7.783 8.629 1.00 98.56 91 THR A N 1
ATOM 692 C CA . THR A 1 91 ? 0.409 -9.019 8.721 1.00 98.56 91 THR A CA 1
ATOM 693 C C . THR A 1 91 ? 0.602 -9.657 7.350 1.00 98.56 91 THR A C 1
ATOM 695 O O . THR A 1 91 ? 1.720 -9.704 6.841 1.00 98.56 91 THR A O 1
ATOM 698 N N . SER A 1 92 ? -0.480 -10.137 6.730 1.00 98.50 92 SER A N 1
ATOM 699 C CA . SER A 1 92 ? -0.426 -10.785 5.420 1.00 98.50 92 SER A CA 1
ATOM 700 C C . SER A 1 92 ? -1.765 -10.706 4.691 1.00 98.50 92 SER A C 1
ATOM 702 O O . SER A 1 92 ? -2.827 -10.675 5.316 1.00 98.50 92 SER A O 1
ATOM 704 N N . VAL A 1 93 ? -1.720 -10.740 3.358 1.00 98.62 93 VAL A N 1
ATOM 705 C CA . VAL A 1 93 ? -2.903 -10.926 2.509 1.00 98.62 93 VAL A CA 1
ATOM 706 C C . VAL A 1 93 ? -2.772 -12.176 1.641 1.00 98.62 93 VAL A C 1
ATOM 708 O O . VAL A 1 93 ? -1.669 -12.608 1.307 1.00 98.62 93 VAL A O 1
ATOM 711 N N . VAL A 1 94 ? -3.903 -12.773 1.268 1.00 98.38 94 VAL A N 1
ATOM 712 C CA . VAL A 1 94 ? -3.950 -13.896 0.316 1.00 98.38 94 VAL A CA 1
ATOM 713 C C . VAL A 1 94 ? -3.746 -13.414 -1.115 1.00 98.38 94 VAL A C 1
ATOM 715 O O . VAL A 1 94 ? -3.084 -14.099 -1.887 1.00 98.38 94 VAL A O 1
ATOM 718 N N . SER A 1 95 ? -4.336 -12.270 -1.464 1.00 97.88 95 SER A N 1
ATOM 719 C CA . SER A 1 95 ? -4.386 -11.771 -2.839 1.00 97.88 95 SER A CA 1
ATOM 720 C C . SER A 1 95 ? -3.591 -10.480 -3.005 1.00 97.88 95 SER A C 1
ATOM 722 O O . SER A 1 95 ? -2.453 -10.522 -3.466 1.00 97.88 95 SER A O 1
ATOM 724 N N . LEU A 1 96 ? -4.167 -9.342 -2.619 1.00 98.50 96 LEU A N 1
ATOM 725 C CA . LEU A 1 96 ? -3.582 -8.033 -2.881 1.00 98.50 96 LEU A CA 1
ATOM 726 C C . LEU A 1 96 ? -3.934 -6.978 -1.831 1.00 98.50 96 LEU A C 1
ATOM 728 O O . LEU A 1 96 ? -4.899 -7.121 -1.069 1.00 98.50 96 LEU A O 1
ATOM 732 N N . VAL A 1 97 ? -3.148 -5.902 -1.844 1.00 98.88 97 VAL A N 1
ATOM 733 C CA . VAL A 1 97 ? -3.485 -4.615 -1.226 1.00 98.88 97 VAL A CA 1
ATOM 734 C C . VAL A 1 97 ? -3.647 -3.569 -2.323 1.00 98.88 97 VAL A C 1
ATOM 736 O O . VAL A 1 97 ? -2.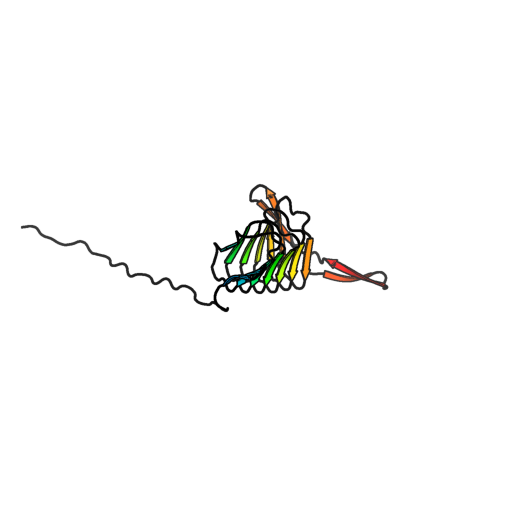779 -3.448 -3.184 1.00 98.88 97 VAL A O 1
ATOM 739 N N . GLU A 1 98 ? -4.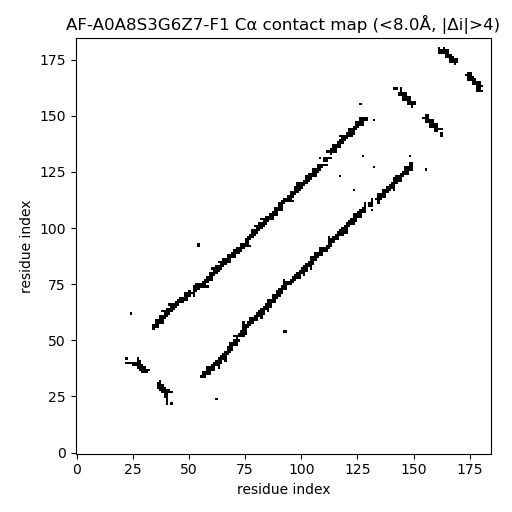742 -2.818 -2.293 1.00 98.81 98 GLU A N 1
ATOM 740 C CA . GLU A 1 98 ? -5.070 -1.819 -3.310 1.00 98.81 98 GLU A CA 1
ATOM 741 C C . GLU A 1 98 ? -5.179 -0.417 -2.706 1.00 98.81 98 GLU A C 1
ATOM 743 O O . GLU A 1 98 ? -5.837 -0.223 -1.684 1.00 98.81 98 GLU A O 1
ATOM 748 N N . PHE A 1 99 ? -4.562 0.561 -3.363 1.00 98.88 99 PHE A N 1
ATOM 749 C CA . PHE A 1 99 ? -4.682 1.985 -3.066 1.00 98.88 99 PHE A CA 1
ATOM 750 C C . PHE A 1 99 ? -5.345 2.670 -4.255 1.00 98.88 99 PHE A C 1
ATOM 752 O O . PHE 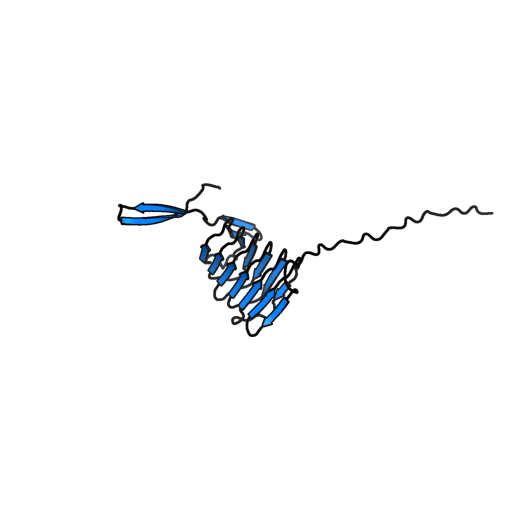A 1 99 ? -4.799 2.640 -5.356 1.00 98.88 99 PHE A O 1
ATOM 759 N N . ILE A 1 100 ? -6.507 3.284 -4.040 1.00 98.81 100 ILE A N 1
ATOM 760 C CA . ILE A 1 100 ? -7.300 3.935 -5.085 1.00 98.81 100 ILE A CA 1
ATOM 761 C C . ILE A 1 100 ? -7.623 5.365 -4.652 1.00 98.81 100 ILE A C 1
ATOM 763 O O . ILE A 1 100 ? -8.111 5.589 -3.545 1.00 98.81 100 ILE A O 1
ATOM 767 N N . ASN A 1 101 ? -7.374 6.354 -5.513 1.00 98.69 101 ASN A N 1
ATOM 768 C CA . ASN A 1 101 ? -7.711 7.763 -5.245 1.00 98.69 101 ASN A CA 1
ATOM 769 C C . ASN A 1 101 ? -7.128 8.297 -3.920 1.00 98.69 101 ASN A C 1
ATOM 771 O O . ASN A 1 101 ? -7.764 9.107 -3.240 1.00 98.69 101 ASN A O 1
ATOM 775 N N . CYS A 1 102 ? -5.966 7.799 -3.500 1.00 98.81 102 CYS A N 1
ATOM 776 C CA . CYS A 1 102 ? -5.387 8.120 -2.202 1.00 98.81 102 CYS A CA 1
ATOM 777 C C . CYS A 1 102 ? -4.314 9.214 -2.299 1.00 98.81 102 CYS A C 1
ATOM 779 O O . CYS A 1 102 ? -3.827 9.547 -3.379 1.00 98.81 102 CYS A O 1
ATOM 781 N N . LYS A 1 103 ? -3.908 9.765 -1.150 1.00 98.81 103 LYS A N 1
ATOM 782 C CA . LYS A 1 103 ? -2.813 10.739 -1.077 1.00 98.81 103 LYS A CA 1
ATOM 783 C C . LYS A 1 103 ? -1.944 10.568 0.166 1.00 98.81 103 LYS A C 1
ATOM 785 O O . LYS A 1 103 ? -2.466 10.460 1.274 1.00 98.81 103 LYS A O 1
ATOM 790 N N . SER A 1 104 ? -0.623 10.639 0.013 1.00 98.56 104 SER A N 1
ATOM 791 C CA . SER A 1 104 ? 0.347 10.568 1.120 1.00 98.56 104 SER A CA 1
ATOM 792 C C . SER A 1 104 ? 0.175 9.311 1.984 1.00 98.56 104 SER A C 1
ATOM 794 O O . SER A 1 104 ? -0.011 9.385 3.199 1.00 98.56 104 SER A O 1
ATOM 796 N N . MET A 1 105 ? 0.191 8.149 1.348 1.00 98.81 105 MET A N 1
ATOM 797 C CA . MET A 1 105 ? -0.009 6.856 1.988 1.00 98.81 105 MET A CA 1
ATOM 798 C C . MET A 1 105 ? 1.311 6.256 2.460 1.00 98.81 105 MET A C 1
ATOM 800 O O . MET A 1 105 ? 2.346 6.394 1.805 1.00 98.81 105 MET A O 1
ATOM 804 N N . LYS A 1 106 ? 1.258 5.534 3.579 1.00 98.75 106 LYS A N 1
ATOM 805 C CA . LYS A 1 106 ? 2.320 4.617 4.001 1.00 98.75 106 LYS A CA 1
ATOM 806 C C . LYS A 1 106 ? 1.712 3.255 4.275 1.00 98.75 106 LYS A C 1
ATOM 808 O O . LYS A 1 106 ? 0.658 3.188 4.902 1.00 98.75 106 LYS A O 1
ATOM 813 N N . ALA A 1 107 ? 2.365 2.183 3.851 1.00 98.69 107 ALA A N 1
ATOM 814 C CA . ALA A 1 107 ? 1.926 0.837 4.188 1.00 98.69 107 ALA A CA 1
ATOM 815 C C . ALA A 1 107 ? 3.099 -0.071 4.528 1.00 98.69 107 ALA A C 1
ATOM 817 O O . ALA A 1 107 ? 4.096 -0.059 3.821 1.00 98.69 107 ALA A O 1
ATOM 818 N N . GLN A 1 108 ? 2.970 -0.867 5.585 1.00 98.56 108 GLN A N 1
ATOM 819 C CA . GLN A 1 108 ? 3.988 -1.810 6.029 1.00 98.56 108 GLN A CA 1
ATOM 820 C C . GLN A 1 108 ? 3.400 -3.211 6.152 1.00 98.56 108 GLN A C 1
ATOM 822 O O . GLN A 1 108 ? 2.397 -3.411 6.841 1.00 98.56 108 GLN A O 1
ATOM 827 N N . VAL A 1 109 ? 4.059 -4.177 5.513 1.00 98.50 109 VAL A N 1
ATOM 828 C CA . VAL A 1 109 ? 3.757 -5.604 5.652 1.00 98.50 109 VAL A CA 1
ATOM 829 C C . VAL A 1 109 ? 4.761 -6.252 6.599 1.00 98.50 109 VAL A C 1
ATOM 831 O O . VAL A 1 109 ? 5.962 -6.022 6.478 1.00 98.50 109 VAL A O 1
ATOM 834 N N . THR A 1 110 ? 4.295 -7.070 7.544 1.00 97.88 110 THR A N 1
ATOM 835 C CA . THR A 1 110 ? 5.205 -7.815 8.437 1.00 97.88 110 THR A CA 1
ATOM 836 C C . THR A 1 110 ? 5.511 -9.221 7.927 1.00 97.88 110 THR A C 1
ATOM 838 O O . THR A 1 110 ? 6.575 -9.752 8.226 1.00 97.88 110 THR A O 1
ATOM 841 N N . GLU A 1 111 ? 4.623 -9.820 7.128 1.00 98.00 111 GLU A N 1
ATOM 842 C CA . GLU A 1 111 ? 4.839 -11.130 6.506 1.00 98.00 111 GLU A CA 1
ATOM 843 C C . GLU A 1 111 ? 4.778 -11.068 4.974 1.00 98.00 111 GLU A C 1
ATOM 845 O O . GLU A 1 111 ? 5.723 -10.588 4.361 1.00 98.00 111 GLU A O 1
ATOM 850 N N . ARG A 1 112 ? 3.721 -11.587 4.332 1.00 96.81 112 ARG A N 1
ATOM 851 C CA . ARG A 1 112 ? 3.621 -11.767 2.872 1.00 96.81 112 ARG A CA 1
ATOM 852 C C . ARG A 1 112 ? 2.494 -10.944 2.255 1.00 96.81 112 ARG A C 1
ATOM 854 O O . ARG A 1 112 ? 1.370 -10.957 2.760 1.00 96.81 112 ARG A O 1
ATOM 861 N N . VAL A 1 113 ? 2.776 -10.354 1.096 1.00 98.44 113 VAL A N 1
ATOM 862 C CA . VAL A 1 113 ? 1.806 -9.737 0.184 1.00 98.44 113 VAL A CA 1
ATOM 863 C C . VAL A 1 113 ? 2.184 -10.104 -1.255 1.00 98.44 113 VAL A C 1
ATOM 865 O O . VAL A 1 113 ? 3.276 -9.762 -1.687 1.00 98.44 113 VAL A O 1
ATOM 868 N N . PRO A 1 114 ? 1.340 -10.830 -2.007 1.00 98.44 114 PRO A N 1
ATOM 869 C CA . PRO A 1 114 ? 1.689 -11.207 -3.380 1.00 98.44 114 PRO A CA 1
ATOM 870 C C . PRO A 1 114 ? 1.683 -10.025 -4.354 1.00 98.44 114 PRO A C 1
ATOM 872 O O . PRO A 1 114 ? 2.519 -9.942 -5.254 1.00 98.44 114 PRO A O 1
ATOM 875 N N . THR A 1 115 ? 0.721 -9.114 -4.205 1.00 98.75 115 THR A N 1
ATOM 876 C CA . THR A 1 115 ? 0.532 -7.998 -5.135 1.00 98.75 115 THR A CA 1
ATOM 877 C C . THR A 1 115 ? 0.104 -6.734 -4.404 1.00 98.75 115 THR A C 1
ATOM 879 O O . THR A 1 115 ? -0.756 -6.767 -3.523 1.00 98.75 115 THR A O 1
ATOM 882 N N . ILE A 1 116 ? 0.686 -5.607 -4.798 1.00 98.88 116 ILE A N 1
ATOM 883 C CA . ILE A 1 116 ? 0.262 -4.275 -4.386 1.00 98.88 116 ILE A CA 1
ATOM 884 C C . ILE A 1 116 ? -0.135 -3.493 -5.631 1.00 98.88 116 ILE A C 1
ATOM 886 O O . ILE A 1 116 ? 0.645 -3.364 -6.574 1.00 98.88 116 ILE A O 1
ATOM 890 N N . GLN A 1 117 ? -1.355 -2.968 -5.623 1.00 98.88 117 GLN A N 1
ATOM 891 C CA . GLN A 1 117 ? -1.894 -2.154 -6.701 1.00 98.88 117 GLN A CA 1
ATOM 892 C C . GLN A 1 117 ? -2.053 -0.702 -6.246 1.00 98.88 117 GLN A C 1
ATOM 894 O O . GLN A 1 117 ? -2.631 -0.436 -5.195 1.00 98.88 117 GLN A O 1
ATOM 899 N N . ILE A 1 118 ? -1.536 0.238 -7.038 1.00 98.81 118 ILE A N 1
ATOM 900 C CA . ILE A 1 118 ? -1.561 1.677 -6.747 1.00 98.81 118 ILE A CA 1
ATOM 901 C C . ILE A 1 118 ? -2.187 2.411 -7.936 1.00 98.81 118 ILE A C 1
ATOM 903 O O . ILE A 1 118 ? -1.537 2.651 -8.959 1.00 98.81 118 ILE A O 1
ATOM 907 N N . GLU A 1 119 ? -3.451 2.797 -7.802 1.00 98.69 119 GLU A N 1
ATOM 908 C CA . GLU A 1 119 ? -4.228 3.491 -8.827 1.00 98.69 119 GLU A CA 1
ATOM 909 C C . GLU A 1 119 ? -4.612 4.909 -8.381 1.00 98.69 119 GLU A C 1
ATOM 911 O O . GLU A 1 119 ? -5.128 5.111 -7.279 1.00 98.69 119 GLU A O 1
ATOM 916 N N . LYS A 1 120 ? -4.422 5.904 -9.261 1.00 98.62 120 LYS A N 1
ATOM 917 C CA . LYS A 1 120 ? -4.851 7.300 -9.029 1.00 98.62 120 LYS A CA 1
ATOM 918 C C . LYS A 1 120 ? -4.402 7.836 -7.666 1.00 98.62 120 LYS A C 1
ATOM 920 O O . LYS A 1 120 ? -5.177 8.489 -6.973 1.00 98.62 120 LYS A O 1
ATOM 925 N N . THR A 1 121 ? -3.195 7.483 -7.242 1.00 98.75 121 THR A N 1
ATOM 926 C CA . THR A 1 121 ? -2.705 7.783 -5.897 1.00 98.75 121 THR A CA 1
ATOM 927 C C . THR A 1 121 ? -1.410 8.580 -5.979 1.00 98.75 121 THR A C 1
ATOM 929 O O . THR A 1 121 ? -0.481 8.168 -6.669 1.00 98.75 121 THR A O 1
ATOM 93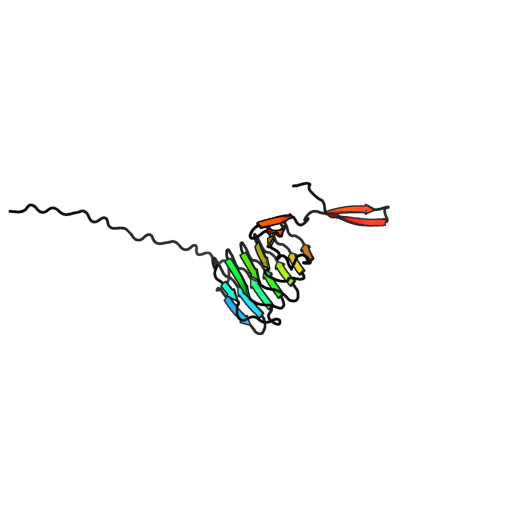2 N N . ASP A 1 122 ? -1.348 9.692 -5.246 1.00 98.50 122 ASP A N 1
ATOM 933 C CA . ASP A 1 122 ? -0.180 10.580 -5.205 1.00 98.50 122 ASP A CA 1
ATOM 934 C C . ASP A 1 122 ? 0.522 10.477 -3.844 1.00 98.50 122 ASP A C 1
ATOM 936 O O . ASP A 1 122 ? -0.046 10.825 -2.801 1.00 98.50 122 ASP A O 1
ATOM 940 N N . GLY A 1 123 ? 1.759 9.989 -3.839 1.00 98.19 123 GLY A N 1
ATOM 941 C CA . GLY A 1 123 ? 2.527 9.714 -2.628 1.00 98.19 123 GLY A CA 1
ATOM 942 C C . GLY A 1 123 ? 2.109 8.386 -2.008 1.00 98.19 123 GLY A C 1
ATOM 943 O O . GLY A 1 123 ? 1.111 8.315 -1.285 1.00 98.19 123 GLY A O 1
ATOM 944 N N . CYS A 1 124 ? 2.871 7.326 -2.269 1.00 98.50 124 CYS A N 1
ATOM 945 C CA . CYS A 1 124 ? 2.616 5.998 -1.714 1.00 98.50 124 CYS A CA 1
ATOM 946 C C . CYS A 1 124 ? 3.932 5.283 -1.403 1.00 98.50 124 CYS A C 1
ATOM 948 O O . CYS A 1 124 ? 4.644 4.851 -2.308 1.00 98.50 124 CYS A O 1
ATOM 950 N N . HIS A 1 125 ? 4.239 5.152 -0.113 1.00 98.62 125 HIS A N 1
ATOM 951 C CA . HIS A 1 125 ? 5.467 4.516 0.358 1.00 98.62 125 HIS A CA 1
ATOM 952 C C . HIS A 1 125 ? 5.151 3.153 0.965 1.00 98.62 125 HIS A C 1
ATOM 954 O O . HIS A 1 125 ? 4.457 3.050 1.982 1.00 98.62 125 HIS A O 1
ATOM 960 N N . ILE A 1 126 ? 5.666 2.104 0.339 1.00 98.69 126 ILE A N 1
ATOM 961 C CA . ILE A 1 126 ? 5.443 0.721 0.749 1.00 98.69 126 ILE A CA 1
ATOM 962 C C . ILE A 1 126 ? 6.697 0.202 1.442 1.00 98.69 126 ILE A C 1
ATOM 964 O O . ILE A 1 126 ? 7.784 0.309 0.890 1.00 98.69 126 ILE A O 1
ATOM 968 N N . TYR A 1 127 ? 6.550 -0.380 2.625 1.00 98.50 127 TYR A N 1
ATOM 969 C CA . TYR A 1 127 ? 7.610 -0.994 3.416 1.00 98.50 127 TYR A CA 1
ATOM 970 C C . TYR A 1 127 ? 7.410 -2.505 3.412 1.00 98.50 127 TYR A C 1
ATOM 972 O O . TYR A 1 127 ? 6.427 -3.012 3.963 1.00 98.50 127 TYR A O 1
ATOM 980 N N . LEU A 1 128 ? 8.325 -3.211 2.751 1.00 98.19 128 LEU A N 1
ATOM 981 C CA . LEU A 1 128 ? 8.296 -4.665 2.664 1.00 98.19 128 LEU A CA 1
ATOM 982 C C . LEU A 1 128 ? 8.950 -5.302 3.891 1.00 98.19 128 LEU A C 1
ATOM 984 O O . LEU A 1 128 ? 9.793 -4.714 4.561 1.00 98.19 128 LEU A O 1
ATOM 988 N N . SER A 1 129 ? 8.575 -6.543 4.162 1.00 96.69 129 SER A N 1
ATOM 989 C CA . SER A 1 129 ? 9.311 -7.425 5.064 1.00 96.69 129 SER A CA 1
ATOM 990 C C . SER A 1 129 ? 10.445 -8.122 4.303 1.00 96.69 129 SER A C 1
ATOM 992 O O . SER A 1 129 ? 10.395 -8.265 3.078 1.00 96.69 129 SER A O 1
ATOM 994 N N . SER A 1 130 ? 11.424 -8.670 5.028 1.00 95.19 130 SER A N 1
ATOM 995 C CA . SER A 1 130 ? 12.499 -9.495 4.445 1.00 95.19 130 SER A CA 1
ATOM 996 C C . SER A 1 130 ? 11.983 -10.716 3.684 1.00 95.19 130 SER A C 1
ATOM 998 O O . SER A 1 130 ? 12.693 -11.299 2.868 1.00 95.19 130 SER A O 1
ATOM 1000 N N . ILE A 1 131 ? 10.735 -11.103 3.942 1.00 96.12 131 ILE A N 1
ATOM 1001 C CA . ILE A 1 131 ? 10.123 -12.274 3.351 1.00 96.12 131 ILE A CA 1
ATOM 1002 C C . ILE A 1 131 ? 9.114 -11.924 2.245 1.00 96.12 131 ILE A C 1
ATOM 1004 O O . ILE A 1 131 ? 8.650 -12.837 1.589 1.00 96.12 131 ILE A O 1
ATOM 1008 N N . SER A 1 132 ? 8.794 -10.653 1.981 1.00 96.75 132 SER A N 1
ATOM 1009 C CA . SER A 1 132 ? 7.855 -10.225 0.916 1.00 96.75 132 SER A CA 1
ATOM 1010 C C . SER A 1 132 ? 8.546 -9.584 -0.290 1.00 96.75 132 SER A C 1
ATOM 1012 O O . SER A 1 132 ? 7.931 -8.838 -1.047 1.00 96.75 132 SER A O 1
ATOM 1014 N N . LEU A 1 133 ? 9.831 -9.866 -0.499 1.00 97.06 133 LEU A N 1
ATOM 1015 C CA . LEU A 1 133 ? 10.623 -9.269 -1.583 1.00 97.06 133 LEU A CA 1
ATOM 1016 C C . LEU A 1 133 ? 10.162 -9.683 -2.994 1.00 97.06 133 LEU A C 1
ATOM 1018 O O . LEU A 1 133 ? 10.552 -9.060 -3.974 1.00 97.06 133 LEU A O 1
ATOM 1022 N N . ASP A 1 134 ? 9.324 -10.715 -3.094 1.00 97.19 134 ASP A N 1
ATOM 1023 C CA . ASP A 1 134 ? 8.678 -11.200 -4.316 1.00 97.19 134 ASP A CA 1
ATOM 1024 C C . ASP A 1 134 ? 7.353 -10.482 -4.646 1.00 97.19 134 ASP A C 1
ATOM 1026 O O . ASP A 1 134 ? 6.658 -10.873 -5.587 1.00 97.19 134 ASP A O 1
ATOM 1030 N N . THR A 1 135 ? 7.001 -9.427 -3.899 1.00 98.56 135 THR A N 1
ATOM 1031 C CA . THR A 1 135 ? 5.796 -8.617 -4.137 1.00 98.56 135 THR A CA 1
ATOM 1032 C C . THR A 1 135 ? 5.798 -8.016 -5.542 1.00 98.56 135 THR A C 1
ATOM 1034 O O . THR A 1 135 ? 6.736 -7.325 -5.942 1.00 98.56 135 THR A O 1
ATOM 1037 N N . GLN A 1 136 ? 4.702 -8.207 -6.273 1.00 98.56 136 GLN A N 1
ATOM 1038 C CA . GLN A 1 136 ? 4.477 -7.559 -7.564 1.00 98.56 136 GLN A CA 1
ATOM 1039 C C . GLN A 1 136 ? 3.777 -6.213 -7.380 1.00 98.56 136 GLN A C 1
ATOM 1041 O O . GLN A 1 136 ? 2.811 -6.109 -6.625 1.00 98.56 136 GLN A O 1
ATOM 1046 N N . PHE A 1 137 ? 4.227 -5.195 -8.111 1.00 98.38 137 PHE A N 1
ATOM 1047 C CA . PHE A 1 137 ? 3.623 -3.865 -8.097 1.00 98.38 137 PHE A CA 1
ATOM 1048 C C . PHE A 1 137 ? 2.912 -3.592 -9.418 1.00 98.38 137 PHE A C 1
ATOM 1050 O O . PHE A 1 137 ? 3.510 -3.697 -10.487 1.00 98.38 137 PHE A O 1
ATOM 1057 N N . ILE A 1 138 ? 1.637 -3.220 -9.335 1.00 98.50 138 ILE A N 1
ATOM 1058 C CA . ILE A 1 138 ? 0.823 -2.800 -10.477 1.00 98.50 138 ILE A CA 1
ATOM 1059 C C . ILE A 1 138 ? 0.437 -1.344 -10.245 1.00 98.50 138 ILE A C 1
ATOM 1061 O O . ILE A 1 138 ? -0.204 -1.021 -9.247 1.00 98.50 138 ILE A O 1
ATOM 1065 N N . THR A 1 139 ? 0.820 -0.446 -11.149 1.00 98.44 139 THR A N 1
ATOM 1066 C CA . THR A 1 139 ? 0.589 0.993 -10.974 1.00 98.44 139 THR A CA 1
ATOM 1067 C C . THR A 1 139 ? -0.146 1.591 -12.167 1.00 98.44 139 THR A C 1
ATOM 1069 O O . THR A 1 139 ? 0.007 1.149 -13.307 1.00 98.44 139 THR A O 1
ATOM 1072 N N . SER A 1 140 ? -0.996 2.587 -11.910 1.00 98.00 140 SER A N 1
ATOM 1073 C CA . SER A 1 140 ? -1.725 3.304 -12.959 1.00 98.00 140 SER A CA 1
ATOM 1074 C C . SER A 1 140 ? -2.130 4.698 -12.497 1.00 98.00 140 SER A C 1
ATOM 1076 O O . SER A 1 140 ? -2.814 4.844 -11.488 1.00 98.00 140 SER A O 1
ATOM 1078 N N . LYS A 1 141 ? -1.758 5.730 -13.267 1.00 97.81 141 LYS A N 1
ATOM 1079 C CA . LYS A 1 141 ? -2.101 7.138 -12.981 1.00 97.81 141 LYS A CA 1
ATOM 1080 C C . LYS A 1 141 ? -1.704 7.583 -11.565 1.00 97.81 141 LYS A C 1
ATOM 1082 O O . LYS A 1 141 ? -2.455 8.308 -10.926 1.00 97.81 141 LYS A O 1
ATOM 1087 N N . SER A 1 142 ? -0.559 7.120 -11.088 1.00 98.31 142 SER A N 1
ATOM 1088 C CA . SER A 1 142 ? -0.073 7.359 -9.729 1.00 98.31 142 SER A CA 1
ATOM 1089 C C . SER A 1 142 ? 1.307 8.004 -9.786 1.00 98.31 142 SER A C 1
ATOM 1091 O O . SER A 1 142 ? 2.032 7.787 -10.760 1.00 98.31 142 SER A O 1
ATOM 1093 N N . SER A 1 143 ? 1.648 8.786 -8.764 1.00 98.06 143 SER A N 1
ATOM 1094 C CA . SER A 1 143 ? 2.912 9.522 -8.677 1.00 98.06 143 SER A CA 1
ATOM 1095 C C . SER A 1 143 ? 3.539 9.428 -7.282 1.00 98.06 143 SER A C 1
ATOM 1097 O O . SER A 1 143 ? 2.865 9.039 -6.324 1.00 98.06 143 SER A O 1
ATOM 1099 N N . GLU A 1 144 ? 4.827 9.760 -7.158 1.00 97.19 144 GLU A N 1
ATOM 1100 C CA . GLU A 1 144 ? 5.568 9.780 -5.881 1.00 97.19 144 GLU A CA 1
ATOM 1101 C C . GLU A 1 144 ? 5.512 8.419 -5.146 1.00 97.19 144 GLU A C 1
ATOM 1103 O O . GLU A 1 144 ? 5.261 8.321 -3.941 1.00 97.19 144 GLU A O 1
ATOM 1108 N N . MET A 1 145 ? 5.689 7.331 -5.898 1.00 98.19 145 MET A N 1
ATOM 1109 C CA . MET A 1 145 ? 5.620 5.964 -5.378 1.00 98.19 145 MET A CA 1
ATOM 1110 C C . MET A 1 145 ? 7.012 5.424 -5.056 1.00 98.19 145 MET A C 1
ATOM 1112 O O . MET A 1 145 ? 7.916 5.498 -5.892 1.00 98.19 145 MET A O 1
ATOM 1116 N N . SER A 1 146 ? 7.175 4.794 -3.893 1.00 98.00 146 SER A N 1
ATOM 1117 C CA . SER A 1 146 ? 8.422 4.108 -3.554 1.00 98.00 146 SER A CA 1
ATOM 1118 C C . SER A 1 146 ? 8.227 2.809 -2.779 1.00 98.00 146 SER A C 1
ATOM 1120 O O . SER A 1 146 ? 7.270 2.626 -2.021 1.00 98.00 146 SER A O 1
ATOM 1122 N N . VAL A 1 147 ? 9.165 1.889 -2.991 1.00 98.31 147 VAL A N 1
ATOM 1123 C CA . VAL A 1 147 ? 9.277 0.608 -2.296 1.00 98.31 147 VAL A CA 1
ATOM 1124 C C . VAL A 1 147 ? 10.497 0.657 -1.389 1.00 98.31 147 VAL A C 1
ATOM 1126 O O . VAL A 1 147 ? 11.597 0.990 -1.816 1.00 98.31 147 VAL A O 1
ATOM 1129 N N . ASN A 1 148 ? 10.303 0.309 -0.128 1.00 98.12 148 ASN A N 1
ATOM 1130 C CA . ASN A 1 148 ? 11.305 0.358 0.919 1.00 98.12 148 ASN A CA 1
ATOM 1131 C C . ASN A 1 148 ? 11.654 -1.081 1.296 1.00 98.12 148 ASN A C 1
ATOM 1133 O O . ASN A 1 148 ? 10.810 -1.824 1.805 1.00 98.12 148 ASN A O 1
ATOM 1137 N N . ILE A 1 149 ? 12.897 -1.469 1.017 1.00 97.00 149 ILE A N 1
ATOM 1138 C CA . ILE A 1 149 ? 13.426 -2.814 1.249 1.00 97.00 149 ILE A CA 1
ATOM 1139 C C . ILE A 1 149 ? 14.239 -2.808 2.547 1.00 97.00 149 ILE A C 1
ATOM 1141 O O . ILE A 1 149 ? 15.127 -1.962 2.674 1.00 97.00 149 ILE A O 1
ATOM 1145 N N . PRO A 1 150 ? 13.975 -3.716 3.500 1.00 95.38 150 PRO A N 1
ATOM 1146 C CA . PRO A 1 150 ? 14.739 -3.774 4.740 1.00 95.38 150 PRO A CA 1
ATOM 1147 C C . PRO A 1 150 ? 16.182 -4.211 4.454 1.00 95.38 150 PRO A C 1
ATOM 1149 O O . PRO A 1 150 ? 16.399 -5.192 3.739 1.00 95.38 150 PRO A O 1
ATOM 1152 N N . ILE A 1 151 ? 17.155 -3.481 5.003 1.00 94.00 151 ILE A N 1
ATOM 1153 C CA . ILE A 1 151 ? 18.594 -3.783 4.871 1.00 94.00 151 ILE A CA 1
ATOM 1154 C C . ILE A 1 151 ? 19.235 -4.199 6.199 1.00 94.00 151 ILE A C 1
ATOM 1156 O O . ILE A 1 151 ? 20.145 -5.025 6.190 1.00 94.00 151 ILE A O 1
ATOM 1160 N N . ASP A 1 152 ? 18.732 -3.673 7.315 1.00 88.62 152 ASP A N 1
ATOM 1161 C CA . ASP A 1 152 ? 19.110 -4.020 8.688 1.00 88.62 152 ASP A CA 1
ATOM 1162 C C . ASP A 1 152 ? 17.924 -3.716 9.626 1.00 88.62 152 ASP A C 1
ATOM 1164 O O . ASP A 1 152 ? 16.867 -3.261 9.172 1.00 88.62 152 ASP A O 1
ATOM 1168 N N . ASP A 1 153 ? 18.063 -3.979 10.926 1.00 81.12 153 ASP A N 1
ATOM 1169 C CA . ASP A 1 153 ? 17.010 -3.733 11.910 1.00 81.12 153 ASP A CA 1
ATOM 1170 C C . ASP A 1 153 ? 16.623 -2.245 11.968 1.00 81.12 153 ASP A C 1
ATOM 1172 O O . ASP A 1 153 ? 17.396 -1.376 12.369 1.00 81.12 153 ASP A O 1
ATOM 1176 N N . GLY A 1 154 ? 15.399 -1.949 11.530 1.00 80.38 154 GLY A N 1
ATOM 1177 C CA . GLY A 1 154 ? 14.856 -0.592 11.465 1.00 80.38 154 GLY A CA 1
ATOM 1178 C C . GLY A 1 154 ? 15.320 0.252 10.272 1.00 80.38 154 GLY A C 1
ATOM 1179 O O . GLY A 1 154 ? 14.771 1.337 10.072 1.00 80.38 154 GLY A O 1
ATOM 1180 N N . GLU A 1 155 ? 16.253 -0.234 9.448 1.00 93.12 155 GLU A N 1
ATOM 1181 C CA . GLU A 1 155 ? 16.765 0.489 8.281 1.00 93.12 155 GLU A CA 1
A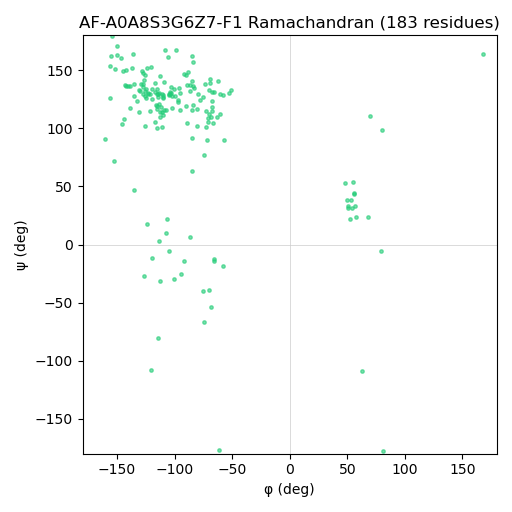TOM 1182 C C . GLU A 1 155 ? 16.179 -0.029 6.965 1.00 93.12 155 GLU A C 1
ATOM 1184 O O . GLU A 1 155 ? 16.118 -1.232 6.695 1.00 93.12 155 GLU A O 1
ATOM 1189 N N . TYR A 1 156 ? 15.789 0.910 6.101 1.00 96.56 156 TYR A N 1
ATOM 1190 C CA . TYR A 1 156 ? 15.229 0.619 4.788 1.00 96.56 156 TYR A CA 1
ATOM 1191 C C . TYR A 1 156 ? 15.990 1.353 3.696 1.00 96.56 156 TYR A C 1
ATOM 1193 O O . TYR A 1 156 ? 16.334 2.527 3.832 1.00 96.56 156 TYR A O 1
ATOM 1201 N N . LYS A 1 157 ? 16.174 0.669 2.570 1.00 96.94 157 LYS A N 1
ATOM 1202 C CA . LYS A 1 157 ? 16.610 1.279 1.322 1.00 96.94 157 LYS A CA 1
ATOM 1203 C C . LYS A 1 157 ? 15.404 1.560 0.436 1.00 96.94 157 LYS A C 1
ATOM 1205 O O . LYS A 1 157 ? 14.629 0.654 0.131 1.00 96.94 157 LYS A O 1
ATOM 1210 N N . GLU A 1 158 ? 15.268 2.813 0.026 1.00 97.06 158 GLU A N 1
ATOM 1211 C CA . GLU A 1 158 ? 14.175 3.288 -0.817 1.00 97.06 158 GLU A CA 1
ATOM 1212 C C . GLU A 1 158 ? 14.483 3.089 -2.308 1.00 97.06 158 GLU A C 1
ATOM 1214 O O . GLU A 1 158 ? 15.593 3.350 -2.775 1.00 97.06 158 GLU A O 1
ATOM 1219 N N . TYR A 1 159 ? 13.480 2.631 -3.053 1.00 96.62 159 TYR A N 1
ATOM 1220 C CA . TYR A 1 159 ? 13.511 2.433 -4.496 1.00 96.62 159 TYR A CA 1
ATOM 1221 C C . TYR A 1 159 ? 12.268 3.087 -5.117 1.00 96.62 159 TYR A C 1
ATOM 1223 O O . TYR A 1 159 ? 11.153 2.627 -4.851 1.00 96.62 159 TYR A O 1
ATOM 1231 N N . PRO A 1 160 ? 12.410 4.148 -5.928 1.00 96.50 160 PRO A N 1
ATOM 1232 C CA . PRO A 1 160 ? 11.267 4.770 -6.586 1.00 96.50 160 PRO A CA 1
ATOM 1233 C C . PRO A 1 160 ? 10.679 3.842 -7.659 1.00 96.50 160 PRO A C 1
ATOM 1235 O O . PRO A 1 160 ? 11.412 3.156 -8.374 1.00 96.50 160 PRO A O 1
ATOM 1238 N N . ILE A 1 161 ? 9.351 3.835 -7.798 1.00 96.25 161 ILE A N 1
ATOM 1239 C CA . ILE A 1 161 ? 8.672 3.156 -8.909 1.00 96.25 161 ILE A CA 1
ATOM 1240 C C . ILE A 1 161 ? 8.609 4.118 -10.096 1.00 96.25 161 ILE A C 1
ATOM 1242 O O . ILE A 1 161 ? 8.193 5.265 -9.951 1.00 96.25 161 ILE A O 1
ATOM 1246 N N . ALA A 1 162 ? 8.988 3.644 -11.284 1.00 95.12 162 ALA A N 1
ATOM 1247 C CA . ALA A 1 162 ? 8.892 4.440 -12.500 1.00 95.12 162 ALA A CA 1
ATOM 1248 C C . ALA A 1 162 ? 7.440 4.857 -12.792 1.00 95.12 162 ALA A C 1
ATOM 1250 O O . ALA A 1 162 ? 6.532 4.028 -12.848 1.00 95.12 162 ALA A O 1
ATOM 1251 N N . GLU A 1 163 ? 7.248 6.151 -13.030 1.00 94.44 163 GLU A N 1
ATOM 1252 C CA . GLU A 1 163 ? 5.939 6.764 -13.299 1.00 94.44 163 GLU A CA 1
ATOM 1253 C C . GLU A 1 163 ? 5.862 7.442 -14.678 1.00 94.44 163 GLU A C 1
ATOM 1255 O O . GLU A 1 163 ? 4.779 7.769 -15.161 1.00 94.44 163 GLU A O 1
ATOM 1260 N N . GLN A 1 164 ? 7.002 7.608 -15.356 1.00 94.12 164 GLN A N 1
ATOM 1261 C CA . GLN A 1 164 ? 7.082 8.100 -16.730 1.00 94.12 164 GLN A CA 1
ATOM 1262 C C . GLN A 1 164 ? 7.566 6.997 -17.666 1.00 94.12 164 GLN A C 1
ATOM 1264 O O . GLN A 1 164 ? 8.434 6.202 -17.311 1.00 94.12 164 GLN A O 1
ATOM 1269 N N . PHE A 1 165 ? 7.048 6.982 -18.894 1.00 95.44 165 PHE A N 1
ATOM 1270 C CA . PHE A 1 165 ? 7.363 5.956 -19.884 1.00 95.44 165 PHE A CA 1
ATOM 1271 C C . PHE A 1 165 ? 7.623 6.581 -21.251 1.00 95.44 165 PHE A C 1
ATOM 1273 O O . PHE A 1 165 ? 6.897 7.474 -21.692 1.00 95.44 165 PHE A O 1
ATOM 1280 N N . LYS A 1 166 ? 8.649 6.086 -21.944 1.00 95.62 166 LYS A N 1
ATOM 1281 C CA . LYS A 1 166 ? 8.920 6.420 -23.346 1.00 95.62 166 LYS A CA 1
ATOM 1282 C C . LYS A 1 166 ? 8.302 5.346 -24.224 1.00 95.62 166 LYS A C 1
ATOM 1284 O O . LYS A 1 166 ? 8.544 4.162 -24.004 1.00 95.62 166 LYS A O 1
ATOM 1289 N N . THR A 1 167 ? 7.544 5.766 -25.231 1.00 96.62 167 THR A N 1
ATOM 1290 C CA . THR A 1 167 ? 6.972 4.871 -26.241 1.00 96.62 167 THR A CA 1
ATOM 1291 C C . THR A 1 167 ? 7.467 5.289 -27.617 1.00 96.62 167 THR A C 1
ATOM 1293 O O . THR A 1 167 ? 7.394 6.466 -27.964 1.00 96.62 167 THR A O 1
ATOM 1296 N N . TYR A 1 168 ? 7.988 4.337 -28.386 1.00 94.56 168 TYR A N 1
ATOM 1297 C CA . TYR A 1 168 ? 8.511 4.569 -29.733 1.00 94.56 168 TYR A CA 1
ATOM 1298 C C . TYR A 1 168 ? 8.269 3.349 -30.632 1.00 94.56 168 TYR A C 1
ATOM 1300 O O . TYR A 1 168 ? 8.025 2.244 -30.142 1.00 94.56 168 TYR A O 1
ATOM 1308 N N . PHE A 1 169 ? 8.318 3.549 -31.952 1.00 96.75 169 PHE A N 1
ATOM 1309 C CA . PHE A 1 169 ? 8.263 2.453 -32.921 1.00 96.75 169 PHE A CA 1
ATOM 1310 C C . PHE A 1 169 ? 9.632 1.780 -33.046 1.00 96.75 169 PHE A C 1
ATOM 1312 O O . PHE A 1 169 ? 10.640 2.448 -33.270 1.00 96.75 169 PHE A O 1
ATOM 1319 N N . LYS A 1 170 ? 9.657 0.452 -32.931 1.00 92.62 170 LYS A N 1
ATOM 1320 C CA . LYS A 1 170 ? 10.812 -0.388 -33.239 1.00 92.62 170 LYS A CA 1
ATOM 1321 C C . LYS A 1 170 ? 10.605 -1.057 -34.598 1.00 92.62 170 LYS A C 1
ATOM 1323 O O . LYS A 1 170 ? 9.558 -1.669 -34.833 1.00 92.62 170 LYS A O 1
ATOM 1328 N N . ASP A 1 171 ? 11.600 -0.910 -35.472 1.00 92.94 171 ASP A N 1
ATOM 1329 C CA . ASP A 1 171 ? 11.634 -1.466 -36.833 1.00 92.94 171 ASP A CA 1
ATOM 1330 C C . ASP A 1 171 ? 10.368 -1.154 -37.661 1.00 92.94 171 ASP A C 1
ATOM 1332 O O . ASP A 1 171 ? 9.929 -1.980 -38.461 1.00 92.94 171 ASP A O 1
ATOM 1336 N N . ASP A 1 172 ? 9.739 0.002 -37.403 1.00 88.62 172 ASP A N 1
ATOM 1337 C CA . ASP A 1 172 ? 8.470 0.468 -37.991 1.00 88.62 172 ASP A CA 1
ATOM 1338 C C . ASP A 1 172 ? 7.291 -0.523 -37.895 1.00 88.62 172 ASP A C 1
ATOM 1340 O O . ASP A 1 172 ? 6.329 -0.443 -38.660 1.00 88.62 172 ASP A O 1
ATOM 1344 N N . LYS A 1 173 ? 7.338 -1.476 -36.953 1.00 91.56 173 LYS A N 1
ATOM 1345 C CA . LYS A 1 173 ? 6.356 -2.577 -36.856 1.00 91.56 173 LYS A CA 1
ATOM 1346 C C . LYS A 1 173 ? 5.694 -2.717 -35.496 1.00 91.56 173 LYS A C 1
ATOM 1348 O O . LYS A 1 173 ? 4.582 -3.235 -35.418 1.00 91.56 173 LYS A O 1
ATOM 1353 N N . GLN A 1 174 ? 6.364 -2.297 -34.427 1.00 95.31 174 GLN A N 1
ATOM 1354 C CA . GLN A 1 174 ? 5.886 -2.532 -33.069 1.00 95.31 174 GLN A CA 1
ATOM 1355 C C . GLN A 1 174 ? 6.126 -1.320 -32.175 1.00 95.31 174 GLN A C 1
ATOM 1357 O O . GLN A 1 174 ? 7.210 -0.742 -32.186 1.00 95.31 174 GLN A O 1
ATOM 1362 N N . LEU A 1 175 ? 5.128 -0.971 -31.362 1.00 96.81 175 LEU A N 1
ATOM 1363 C CA . LEU A 1 175 ? 5.317 -0.044 -30.251 1.00 96.81 175 LEU A CA 1
ATOM 1364 C C . LEU A 1 175 ? 6.040 -0.756 -29.110 1.00 96.81 175 LEU A C 1
ATOM 1366 O O . LEU A 1 175 ? 5.604 -1.810 -28.647 1.00 96.81 175 LEU A O 1
ATOM 1370 N N . VAL A 1 176 ? 7.130 -0.153 -28.650 1.00 96.12 176 VAL A N 1
ATOM 1371 C CA . VAL A 1 176 ? 7.867 -0.584 -27.464 1.00 96.12 176 VAL A CA 1
ATOM 1372 C C . VAL A 1 176 ? 7.764 0.520 -26.423 1.00 96.12 176 VAL A C 1
ATOM 1374 O O . VAL A 1 176 ? 8.035 1.685 -26.719 1.00 96.12 176 VAL A O 1
ATOM 1377 N N . THR A 1 177 ? 7.381 0.145 -25.205 1.00 96.25 177 THR A N 1
ATOM 1378 C CA . THR A 1 177 ? 7.300 1.050 -24.058 1.00 96.25 177 THR A CA 1
ATOM 1379 C C . THR A 1 177 ? 8.333 0.635 -23.024 1.00 96.25 177 THR A C 1
ATOM 1381 O O . THR A 1 177 ? 8.402 -0.533 -22.644 1.00 96.25 177 THR A O 1
ATOM 1384 N N . VAL A 1 178 ? 9.136 1.592 -22.570 1.00 95.50 178 VAL A N 1
ATOM 1385 C CA . VAL A 1 178 ? 10.138 1.390 -21.519 1.00 95.50 178 VAL A CA 1
ATOM 1386 C C . VAL A 1 178 ? 9.975 2.448 -20.430 1.00 95.50 178 VAL A C 1
ATOM 1388 O O . VAL A 1 178 ? 9.566 3.575 -20.744 1.00 95.50 178 VAL A O 1
ATOM 1391 N N . PRO A 1 179 ? 10.296 2.123 -19.165 1.00 94.38 179 PRO A N 1
ATOM 1392 C CA . PRO A 1 179 ? 10.426 3.127 -18.117 1.00 94.38 179 PRO A CA 1
ATOM 1393 C C . PRO A 1 179 ? 11.353 4.262 -18.562 1.00 94.38 179 PRO A C 1
ATOM 1395 O O . PRO A 1 179 ? 12.431 4.030 -19.112 1.00 94.38 179 PRO A O 1
ATOM 1398 N N . ASN A 1 180 ? 10.922 5.503 -18.356 1.00 90.25 180 ASN A N 1
ATOM 1399 C CA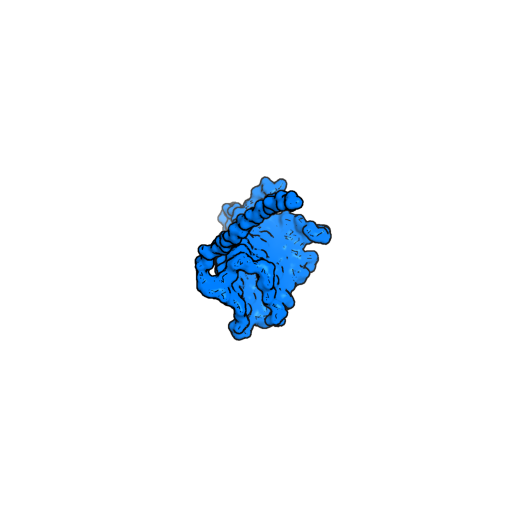 . ASN A 1 180 ? 11.788 6.661 -18.487 1.00 90.25 180 ASN A CA 1
ATOM 1400 C C . ASN A 1 180 ? 12.514 6.852 -17.159 1.00 90.25 180 ASN A C 1
ATOM 1402 O O . ASN A 1 180 ? 12.006 7.520 -16.262 1.00 90.25 180 ASN A O 1
ATOM 1406 N N . GLU A 1 181 ? 13.689 6.249 -17.032 1.00 76.69 181 GLU A N 1
ATOM 1407 C CA . GLU A 1 181 ? 14.548 6.494 -15.881 1.00 76.69 181 GLU A CA 1
ATOM 1408 C C . GLU A 1 181 ? 15.041 7.945 -15.940 1.00 76.69 181 GLU A C 1
ATOM 1410 O O . GLU A 1 181 ? 15.905 8.304 -16.741 1.00 76.69 181 GLU A O 1
ATOM 1415 N N . SER A 1 182 ? 14.472 8.815 -15.108 1.00 56.88 182 SER A N 1
ATOM 1416 C CA . SER A 1 182 ? 15.192 10.003 -14.674 1.00 56.88 182 SER A CA 1
ATOM 1417 C C . SER A 1 182 ? 16.289 9.510 -13.742 1.00 56.88 182 SER A C 1
ATOM 1419 O O . SER A 1 182 ? 15.977 8.993 -12.671 1.00 56.88 182 SER A O 1
ATOM 1421 N N . SER A 1 183 ? 17.553 9.625 -14.151 1.00 49.19 183 SER A N 1
ATOM 1422 C CA . SER A 1 183 ? 18.700 9.469 -13.255 1.00 49.19 183 SER A CA 1
ATOM 1423 C C . SER A 1 183 ? 18.552 10.487 -12.121 1.00 49.19 183 SER A C 1
ATOM 1425 O O . SER A 1 183 ? 18.909 11.653 -12.259 1.00 49.19 183 SER A O 1
ATOM 1427 N N . GLY A 1 184 ? 17.891 10.055 -11.055 1.00 49.50 184 GLY A N 1
ATOM 1428 C CA . GLY A 1 184 ? 17.540 10.825 -9.873 1.00 49.50 184 GLY A CA 1
ATOM 1429 C C . GLY A 1 184 ? 17.842 10.003 -8.630 1.00 49.50 184 GLY A C 1
ATOM 1430 O O . GLY A 1 184 ? 16.988 9.874 -7.760 1.00 49.50 184 GLY A O 1
ATOM 1431 N N . VAL A 1 185 ? 19.038 9.411 -8.614 1.00 40.56 185 VAL A N 1
ATOM 1432 C CA . VAL A 1 185 ? 19.844 9.109 -7.425 1.00 40.56 185 VAL A CA 1
ATOM 1433 C C . VAL A 1 185 ? 21.266 9.537 -7.753 1.00 40.56 185 VAL A C 1
ATOM 1435 O O . VAL A 1 185 ? 21.726 9.175 -8.862 1.00 40.56 185 VAL A O 1
#

Radius of gyration: 23.57 Å; Cα contacts (8 Å, |Δi|>4): 443; chains: 1; bounding box: 41×58×105 Å

Secondary structure (DSSP, 8-state):
-PPP-------PPP----------SSS-EEEEETTEEEEES-BS-S-EEE-S--TT-EEEEES-EEEEEEEEEEESEEEEES-EEEEEEEEEESSEEEEES-EEEEEEESS--SEEEEES-EEEEEE--TT-TT-EEEEES-EEEEEEEEEETTEEEEEEPP--EEEEEETTTEEEEEE------

Nearest PDB structures (foldseek):
  1k8f-assembly2_D  TM=9.859E-01  e=9.690E-18  Homo sapiens
  6fm2-assembly1_B-2  TM=9.818E-01  e=2.876E-17  Mus musculus
  2b0r-assembly1_A  TM=9.684E-01  e=2.032E-12  Cryptosporidium parvum
  1k4z-assembly1_A  TM=9.513E-01  e=6.386E-12  Saccharomyces cerevisiae
  1kq5-assembly1_A  TM=9.472E-01  e=3.990E-11  Saccharomyces cerevisiae